Protein AF-A0A351SJM0-F1 (afdb_monomer_lite)

Radius of gyration: 27.88 Å; chains: 1; bounding box: 52×78×86 Å

Secondary structure (DSSP, 8-state):
-HHHHHHHHHHHHHTT----HHHHHHHHHHHHHH-SS-HHHHHHHHHHHH--SHHHHHHHHHHHHHHH---TT-TT---TTS--S----------SS---S------S--HHHHHHHTT-HHHHHHHHHHHHHHTTGGG---GGGHHHHHHHHHHHHTHHHHHHHHHHHHHS--HHHHHHHHHHHHHHHHHHHHHHHHHHHHHHHHGGGHHHHHHHHHHHHS-GGG--GGGHHHHHHHHHHHHHHHHHHHHS------SS---HHHHHHT--

Foldseek 3Di:
DLVLLVLLVLLLVLLVFDQDPVLSVCLVVLCVVQDDPDLVVNLVSNLVSRPDDPVSSVSSSVLSCLSPDQCQPVPPDDDDDPDDDDDDDDDDDDDPPDPDDDQPDDPDDQPLLVCLVVVVRVVLSVLLVVQCVVLVLSPDADPVCLVVSLVSSCVSSPVVVLVVQLVVLCVDPDPNSVVSSVSSVVSSVVSSVSSSVVSVSSCVRNHSCSVVVVLLVCLVPDDPVPDDPVCVVVNVVSVVVVVVVVCVVVVPPPCPPDDPDDPPVVVVVVVD

pLDDT: mean 79.48, std 17.55, range [27.05, 95.5]

Structure (mmCIF, N/CA/C/O backbone):
data_AF-A0A351SJM0-F1
#
_entry.id   AF-A0A351SJM0-F1
#
loop_
_atom_site.group_PDB
_atom_site.id
_atom_site.type_symbol
_atom_site.label_atom_id
_atom_site.label_alt_id
_atom_site.label_comp_id
_atom_site.label_asym_id
_atom_site.label_entity_id
_atom_site.label_seq_id
_atom_site.pdbx_PDB_ins_code
_atom_site.Cartn_x
_atom_site.Cartn_y
_atom_site.Cartn_z
_atom_site.occupancy
_atom_site.B_iso_or_equiv
_atom_site.auth_seq_id
_atom_site.auth_comp_id
_atom_site.auth_asym_id
_atom_site.auth_atom_id
_atom_site.pdbx_PDB_model_num
ATOM 1 N N . MET A 1 1 ? -7.990 -12.507 -0.854 1.00 59.56 1 MET A N 1
ATOM 2 C CA . MET A 1 1 ? -9.220 -11.746 -0.540 1.00 59.56 1 MET A CA 1
ATOM 3 C C . MET A 1 1 ? -9.386 -11.509 0.958 1.00 59.56 1 MET A C 1
ATOM 5 O O . MET A 1 1 ? -9.747 -10.407 1.331 1.00 59.56 1 MET A O 1
ATOM 9 N N . GLN A 1 2 ? -9.037 -12.453 1.840 1.00 73.88 2 GLN A N 1
ATOM 10 C CA . GLN A 1 2 ? -8.941 -12.141 3.278 1.00 73.88 2 GLN A CA 1
ATOM 11 C C . GLN A 1 2 ? -7.914 -11.024 3.559 1.00 73.88 2 GLN A C 1
ATOM 13 O O . GLN A 1 2 ? -8.225 -10.058 4.245 1.00 73.88 2 GLN A O 1
ATOM 18 N N . GLN A 1 3 ? -6.758 -11.072 2.885 1.00 79.88 3 GLN A N 1
ATOM 19 C CA . GLN A 1 3 ? -5.731 -10.021 2.951 1.00 79.88 3 GLN A CA 1
ATOM 20 C C . GLN A 1 3 ? -6.244 -8.618 2.583 1.00 79.88 3 GLN A C 1
ATOM 22 O O . GLN A 1 3 ? -5.889 -7.655 3.244 1.00 79.88 3 GLN A O 1
ATOM 27 N N . THR A 1 4 ? -7.125 -8.476 1.584 1.00 84.44 4 THR A N 1
ATOM 28 C CA . THR A 1 4 ? -7.627 -7.148 1.184 1.00 84.44 4 THR A CA 1
ATOM 29 C C . THR A 1 4 ? -8.543 -6.536 2.242 1.00 84.44 4 THR A C 1
ATOM 31 O O . THR A 1 4 ? -8.546 -5.322 2.415 1.00 84.44 4 THR A O 1
ATOM 34 N N . LEU A 1 5 ? -9.300 -7.363 2.974 1.00 87.00 5 LEU A N 1
ATOM 35 C CA . LEU A 1 5 ? -10.086 -6.903 4.123 1.00 87.00 5 LEU A CA 1
ATOM 36 C C . LEU A 1 5 ? -9.190 -6.566 5.319 1.00 87.00 5 LEU A C 1
ATOM 38 O O . LEU A 1 5 ? -9.428 -5.570 5.995 1.00 87.00 5 LEU A O 1
ATOM 42 N N . GLU A 1 6 ? -8.140 -7.351 5.565 1.00 87.19 6 GLU A N 1
ATOM 43 C CA . GLU A 1 6 ? -7.151 -7.048 6.607 1.00 87.19 6 GLU A CA 1
ATOM 44 C C . GLU A 1 6 ? -6.453 -5.706 6.359 1.00 87.19 6 GLU A C 1
ATOM 46 O O . GLU A 1 6 ? -6.347 -4.889 7.279 1.00 87.19 6 GLU A O 1
ATOM 51 N N . ASP A 1 7 ? -6.043 -5.454 5.117 1.00 86.44 7 ASP A N 1
ATOM 52 C CA . ASP A 1 7 ? -5.450 -4.189 4.687 1.00 86.44 7 ASP A CA 1
ATOM 53 C C . ASP A 1 7 ? -6.445 -3.033 4.821 1.00 86.44 7 ASP A C 1
ATOM 55 O O . ASP A 1 7 ? -6.101 -1.978 5.356 1.00 86.44 7 ASP A O 1
ATOM 59 N N . PHE A 1 8 ? -7.711 -3.253 4.460 1.00 89.25 8 PHE A N 1
ATOM 60 C CA . PHE A 1 8 ? -8.761 -2.266 4.695 1.00 89.25 8 PHE A CA 1
ATOM 61 C C . PHE A 1 8 ? -8.919 -1.945 6.188 1.00 89.25 8 PHE A C 1
ATOM 63 O O . PHE A 1 8 ? -8.976 -0.776 6.565 1.00 89.25 8 PHE A O 1
ATOM 70 N N . TYR A 1 9 ? -8.894 -2.943 7.080 1.00 89.19 9 TYR A N 1
ATOM 71 C CA . TYR A 1 9 ? -8.932 -2.683 8.521 1.00 89.19 9 TYR A CA 1
ATOM 72 C C . TYR A 1 9 ? -7.706 -1.910 9.020 1.00 89.19 9 TYR A C 1
ATOM 74 O O . TYR A 1 9 ? -7.810 -1.206 10.027 1.00 89.19 9 TYR A O 1
ATOM 82 N N . LYS A 1 10 ? -6.538 -2.030 8.375 1.00 84.88 10 LYS A N 1
ATOM 83 C CA . LYS A 1 10 ? -5.383 -1.172 8.691 1.00 84.88 10 LYS A CA 1
ATOM 84 C C . LYS A 1 10 ? -5.677 0.286 8.322 1.00 84.88 10 LYS A C 1
ATOM 86 O O . LYS A 1 10 ? -5.401 1.153 9.146 1.00 84.88 10 LYS A O 1
ATOM 91 N N . VAL A 1 11 ? -6.297 0.547 7.167 1.00 86.44 11 VAL A N 1
ATOM 92 C CA . VAL A 1 11 ? -6.708 1.906 6.753 1.00 86.44 11 VAL A CA 1
ATOM 93 C C . VAL A 1 11 ? -7.787 2.485 7.667 1.00 86.44 11 VAL A C 1
ATOM 95 O O . VAL A 1 11 ? -7.695 3.620 8.118 1.00 86.44 11 VAL A O 1
ATOM 98 N N . VAL A 1 12 ? -8.798 1.698 8.025 1.00 88.62 12 VAL A N 1
ATOM 99 C CA . VAL A 1 12 ? -9.851 2.156 8.947 1.00 88.62 12 VAL A CA 1
ATOM 100 C C . VAL A 1 12 ? -9.255 2.519 10.315 1.00 88.62 12 VAL A C 1
ATOM 102 O O . VAL A 1 12 ? -9.605 3.540 10.908 1.00 88.62 12 VAL A O 1
ATOM 105 N N . ARG A 1 13 ? -8.278 1.739 10.797 1.00 85.62 13 ARG A N 1
ATOM 106 C CA . ARG A 1 13 ? -7.537 2.075 12.021 1.00 85.62 13 ARG A CA 1
ATOM 107 C C . ARG A 1 13 ? -6.642 3.302 11.850 1.00 85.62 13 ARG A C 1
ATOM 109 O O . ARG A 1 13 ? -6.539 4.073 12.801 1.00 85.62 13 ARG A O 1
ATOM 116 N N . SER A 1 14 ? -6.035 3.510 10.675 1.00 80.50 14 SER A N 1
ATOM 117 C CA . SER A 1 14 ? -5.233 4.711 10.392 1.00 80.50 14 SER A CA 1
ATOM 118 C C . SER A 1 14 ? -6.085 5.991 10.284 1.00 80.50 14 SER A C 1
ATOM 120 O O . SER A 1 14 ? -5.579 7.108 10.413 1.00 80.50 14 SER A O 1
ATOM 122 N N . ALA A 1 15 ? -7.395 5.847 10.087 1.00 82.25 15 ALA A N 1
ATOM 123 C CA . ALA A 1 15 ? -8.365 6.936 10.170 1.00 82.25 15 ALA A CA 1
ATOM 124 C C . ALA A 1 15 ? -8.826 7.237 11.609 1.00 82.25 15 ALA A C 1
ATOM 126 O O . ALA A 1 15 ? -9.606 8.159 11.827 1.00 82.25 15 ALA A O 1
ATOM 127 N N . GLY A 1 16 ? -8.341 6.485 12.604 1.00 79.56 16 GLY A N 1
ATOM 128 C CA . GLY A 1 16 ? -8.686 6.668 14.016 1.00 79.56 16 GLY A CA 1
ATOM 129 C C . GLY A 1 16 ? -9.892 5.854 14.496 1.00 79.56 16 GLY A C 1
ATOM 130 O O . GLY A 1 16 ? -10.251 5.948 15.672 1.00 79.56 16 GLY A O 1
ATOM 131 N N . ILE A 1 17 ? -10.488 5.016 13.641 1.00 87.38 17 ILE A N 1
ATOM 132 C CA . ILE A 1 17 ? -11.633 4.169 14.001 1.00 87.38 17 ILE A CA 1
ATOM 133 C C . ILE A 1 17 ? -11.132 2.898 14.703 1.00 87.38 17 ILE A C 1
ATOM 135 O O . ILE A 1 17 ? -10.279 2.155 14.202 1.00 87.38 17 ILE A O 1
ATOM 139 N N . LYS A 1 18 ? -11.663 2.615 15.897 1.00 84.38 18 LYS A N 1
ATOM 140 C CA . LYS A 1 18 ? -11.245 1.461 16.708 1.00 84.38 18 LYS A CA 1
ATOM 141 C C . LYS A 1 18 ? -11.943 0.180 16.257 1.00 84.38 18 LYS A C 1
ATOM 143 O O . LYS A 1 18 ? -13.010 -0.152 16.758 1.00 84.38 18 LYS A O 1
ATOM 148 N N . VAL A 1 19 ? -11.284 -0.590 15.395 1.00 87.81 19 VAL A N 1
ATOM 149 C CA . VAL A 1 19 ? -11.785 -1.901 14.946 1.00 87.81 19 VAL A CA 1
ATOM 150 C C . VAL A 1 19 ? -11.395 -3.012 15.930 1.00 87.81 19 VAL A C 1
ATOM 152 O O . VAL A 1 19 ? -10.217 -3.390 16.006 1.00 87.81 19 VAL A O 1
ATOM 155 N N . SER A 1 20 ? -12.378 -3.542 16.667 1.00 87.62 20 SER A N 1
ATOM 156 C CA . SER A 1 20 ? -12.223 -4.700 17.564 1.00 87.62 20 SER A CA 1
ATOM 157 C C . SER A 1 20 ? -12.058 -6.018 16.794 1.00 87.62 20 SER A C 1
ATOM 159 O O . SER A 1 20 ? -12.419 -6.128 15.624 1.00 87.62 20 SER A O 1
ATOM 161 N N . VAL A 1 21 ? -11.560 -7.058 17.472 1.00 87.50 21 VAL A N 1
ATOM 162 C CA . VAL A 1 21 ? -11.519 -8.427 16.926 1.00 87.50 21 VAL A CA 1
ATOM 163 C C . VAL A 1 21 ? -12.935 -8.934 16.635 1.00 87.50 21 VAL A C 1
ATOM 165 O O . VAL A 1 21 ? -13.162 -9.530 15.586 1.00 87.50 21 VAL A O 1
ATOM 168 N N . ALA A 1 22 ? -13.894 -8.659 17.527 1.00 88.88 22 ALA A N 1
ATOM 169 C CA . ALA A 1 22 ? -15.293 -9.036 17.318 1.00 88.88 22 ALA A CA 1
ATOM 170 C C . ALA A 1 22 ? -15.860 -8.367 16.057 1.00 88.88 22 ALA A C 1
ATOM 172 O O . ALA A 1 22 ? -16.346 -9.071 15.176 1.00 88.88 22 ALA A O 1
ATOM 173 N N . ASP A 1 23 ? -15.667 -7.050 15.935 1.00 90.25 23 ASP A N 1
ATOM 174 C CA . ASP A 1 23 ? -16.102 -6.264 14.777 1.00 90.25 23 ASP A CA 1
ATOM 175 C C . ASP A 1 23 ? -15.494 -6.821 13.477 1.00 90.25 23 ASP A C 1
ATOM 177 O O . ASP A 1 23 ? -16.202 -6.984 12.490 1.00 90.25 23 ASP A O 1
ATOM 181 N N . SER A 1 24 ? -14.206 -7.200 13.468 1.00 90.12 24 SER A N 1
ATOM 182 C CA . SER A 1 24 ? -13.571 -7.788 12.274 1.00 90.12 24 SER A CA 1
ATOM 183 C C . SER A 1 24 ? -14.151 -9.152 11.874 1.00 90.12 24 SER A C 1
ATOM 185 O O . SER A 1 24 ? -14.312 -9.426 10.687 1.00 90.12 24 SER A O 1
ATOM 187 N N . ILE A 1 25 ? -14.509 -10.001 12.845 1.00 90.38 25 ILE A N 1
ATOM 188 C CA . ILE A 1 25 ? -15.120 -11.312 12.577 1.00 90.38 25 ILE A CA 1
ATOM 189 C C . ILE A 1 25 ? -16.542 -11.132 12.045 1.00 90.38 25 ILE A C 1
ATOM 191 O O . ILE A 1 25 ? -16.934 -11.804 11.092 1.00 90.38 25 ILE A O 1
ATOM 195 N N . GLU A 1 26 ? -17.313 -10.239 12.664 1.00 90.75 26 GLU A N 1
ATOM 196 C CA . GLU A 1 26 ? -18.669 -9.910 12.229 1.00 90.75 26 GLU A CA 1
ATOM 197 C C . GLU A 1 26 ? -18.658 -9.325 10.818 1.00 90.75 26 GLU A C 1
ATOM 199 O O . GLU A 1 26 ? -19.345 -9.841 9.940 1.00 90.75 26 GLU A O 1
ATOM 204 N N . THR A 1 27 ? -17.776 -8.356 10.568 1.00 91.62 27 THR A N 1
ATOM 205 C CA . THR A 1 27 ? -17.614 -7.725 9.255 1.00 91.62 27 THR A CA 1
ATOM 206 C C . THR A 1 27 ? -17.211 -8.740 8.181 1.00 91.62 27 THR A C 1
ATOM 208 O O . THR A 1 27 ? -17.706 -8.697 7.061 1.00 91.62 27 THR A O 1
ATOM 211 N N . SER A 1 28 ? -16.326 -9.690 8.498 1.00 90.06 28 SER A N 1
ATOM 212 C CA . SER A 1 28 ? -15.957 -10.743 7.543 1.00 90.06 28 SER A CA 1
ATOM 213 C C . SER A 1 28 ? -17.175 -11.573 7.126 1.00 90.06 28 SER A C 1
ATOM 215 O O . SER A 1 28 ? -17.351 -11.855 5.944 1.00 90.06 28 SER A O 1
ATOM 217 N N . LYS A 1 29 ? -18.049 -11.920 8.078 1.00 91.00 29 LYS A N 1
ATOM 218 C CA . LYS A 1 29 ? -19.277 -12.679 7.800 1.00 91.00 29 LYS A CA 1
ATOM 219 C C . LYS A 1 29 ? -20.311 -11.855 7.037 1.00 91.00 29 LYS A C 1
ATOM 221 O O . LYS A 1 29 ? -20.973 -12.390 6.154 1.00 91.00 29 LYS A O 1
ATOM 226 N N . THR A 1 30 ? -20.471 -10.569 7.355 1.00 91.19 30 THR A N 1
ATOM 227 C CA . THR A 1 30 ? -21.409 -9.703 6.623 1.00 91.19 30 THR A CA 1
ATOM 228 C C . THR A 1 30 ? -20.975 -9.527 5.170 1.00 91.19 30 THR A C 1
ATOM 230 O O . THR A 1 30 ? -21.814 -9.608 4.276 1.00 91.19 30 THR A O 1
ATOM 233 N N . VAL A 1 31 ? -19.670 -9.389 4.912 1.00 90.75 31 VAL A N 1
ATOM 234 C CA . VAL A 1 31 ? -19.120 -9.324 3.549 1.00 90.75 31 VAL A CA 1
ATOM 235 C C . VAL A 1 31 ? -19.327 -10.637 2.788 1.00 90.75 31 VAL A C 1
ATOM 237 O O . VAL A 1 31 ? -19.672 -10.596 1.610 1.00 90.75 31 VAL A O 1
ATOM 240 N N . GLU A 1 32 ? -19.182 -11.796 3.438 1.00 90.19 32 GLU A N 1
ATOM 241 C CA . GLU A 1 32 ? -19.491 -13.098 2.822 1.00 90.19 32 GLU A CA 1
ATOM 242 C C . GLU A 1 32 ? -20.968 -13.227 2.412 1.00 90.19 32 GLU A C 1
ATOM 244 O O . GLU A 1 32 ? -21.264 -13.846 1.391 1.00 90.19 32 GLU A O 1
ATOM 249 N N . LEU A 1 33 ? -21.890 -12.622 3.170 1.00 90.88 33 LEU A N 1
ATOM 250 C CA . LEU A 1 33 ? -23.328 -12.649 2.880 1.00 90.88 33 LEU A CA 1
ATOM 251 C C . LEU A 1 33 ? -23.740 -11.670 1.774 1.00 90.88 33 LEU A C 1
ATOM 253 O O . LEU A 1 33 ? -24.555 -12.013 0.922 1.00 90.88 33 LEU A O 1
ATOM 257 N N . VAL A 1 34 ? -23.204 -10.449 1.798 1.00 91.38 34 VAL A N 1
ATOM 258 C CA . VAL A 1 34 ? -23.518 -9.402 0.810 1.00 91.38 34 VAL A CA 1
ATOM 259 C C . VAL A 1 34 ? -22.834 -9.680 -0.530 1.00 91.38 34 VAL A C 1
ATOM 261 O O . VAL A 1 34 ? -23.394 -9.413 -1.595 1.00 91.38 34 VAL A O 1
ATOM 264 N N . GLY A 1 35 ? -21.621 -10.230 -0.483 1.00 86.94 35 GLY A N 1
ATOM 265 C CA . GLY A 1 35 ? -20.769 -10.421 -1.646 1.00 86.94 35 GLY A CA 1
ATOM 266 C C . GLY A 1 35 ? -20.197 -9.109 -2.196 1.00 86.94 35 GLY A C 1
ATOM 267 O O . GLY A 1 35 ? -20.349 -8.032 -1.628 1.00 86.94 35 GLY A O 1
ATOM 268 N N . TYR A 1 36 ? -19.514 -9.207 -3.339 1.00 85.50 36 TYR A N 1
ATOM 269 C CA . TYR A 1 36 ? -18.761 -8.097 -3.948 1.00 85.50 36 TYR A CA 1
ATOM 270 C C . TYR A 1 36 ? -19.424 -7.513 -5.204 1.00 85.50 36 TYR A C 1
ATOM 272 O O . TYR A 1 36 ? -18.839 -6.666 -5.873 1.00 85.50 36 TYR A O 1
ATOM 280 N N . GLY A 1 37 ? -20.622 -7.988 -5.559 1.00 85.38 37 GLY A N 1
ATOM 281 C CA . GLY A 1 37 ? -21.275 -7.632 -6.822 1.00 85.38 37 GLY A CA 1
ATOM 282 C C . GLY A 1 37 ? -21.755 -6.182 -6.882 1.00 85.38 37 GLY A C 1
ATOM 283 O O . GLY A 1 37 ? -21.765 -5.592 -7.959 1.00 85.38 37 GLY A O 1
ATOM 284 N N . ASN A 1 38 ? -22.122 -5.594 -5.739 1.00 89.38 38 ASN A N 1
ATOM 285 C CA . ASN A 1 38 ? -22.588 -4.214 -5.668 1.00 89.38 38 ASN A CA 1
ATOM 286 C C . ASN A 1 38 ? -21.749 -3.394 -4.679 1.00 89.38 38 ASN A C 1
ATOM 288 O O . ASN A 1 38 ? -21.758 -3.648 -3.473 1.00 89.38 38 ASN A O 1
ATOM 292 N N . ARG A 1 39 ? -21.049 -2.380 -5.204 1.00 89.62 39 ARG A N 1
ATOM 293 C CA . ARG A 1 39 ? -20.169 -1.497 -4.429 1.00 89.62 39 ARG A CA 1
ATOM 294 C C . ARG A 1 39 ? -20.927 -0.719 -3.353 1.00 89.62 39 ARG A C 1
ATOM 296 O O . ARG A 1 39 ? -20.387 -0.574 -2.262 1.00 89.62 39 ARG A O 1
ATOM 303 N N . SER A 1 40 ? -22.143 -0.241 -3.632 1.00 91.75 40 SER A N 1
ATOM 304 C CA . SER A 1 40 ? -22.901 0.554 -2.657 1.00 91.75 40 SER A CA 1
ATOM 305 C C . SER A 1 40 ? -23.323 -0.298 -1.462 1.00 91.75 40 SER A C 1
ATOM 307 O O . SER A 1 40 ? -23.079 0.079 -0.326 1.00 91.75 40 SER A O 1
ATOM 309 N N . ILE A 1 41 ? -23.840 -1.503 -1.716 1.00 92.06 41 ILE A N 1
ATOM 310 C CA . ILE A 1 41 ? -24.276 -2.419 -0.653 1.00 92.06 41 ILE A CA 1
ATOM 311 C C . ILE A 1 41 ? -23.082 -2.862 0.196 1.00 92.06 41 ILE A C 1
ATOM 313 O O . ILE A 1 41 ? -23.185 -2.948 1.416 1.00 92.06 41 ILE A O 1
ATOM 317 N N . LEU A 1 42 ? -21.929 -3.112 -0.431 1.00 91.69 42 LEU A N 1
ATOM 318 C CA . LEU A 1 42 ? -20.717 -3.462 0.302 1.00 91.69 42 LEU A CA 1
ATOM 319 C C . LEU A 1 42 ? -20.216 -2.289 1.161 1.00 91.69 42 LEU A C 1
ATOM 321 O O . LEU A 1 42 ? -19.824 -2.510 2.305 1.00 91.69 42 LEU A O 1
ATOM 325 N N . LYS A 1 43 ?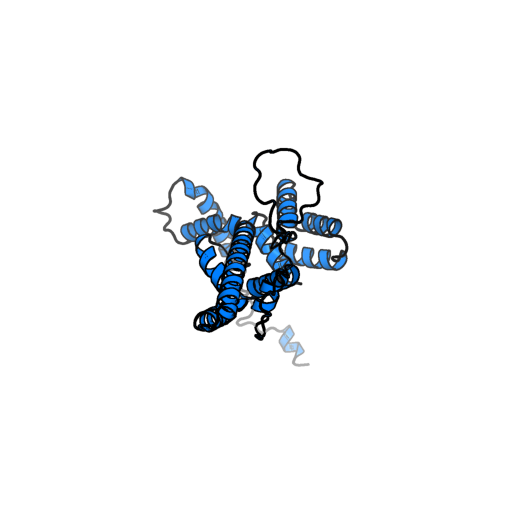 -20.269 -1.054 0.647 1.00 93.00 43 LYS A N 1
ATOM 326 C CA . LYS A 1 43 ? -19.959 0.158 1.419 1.00 93.00 43 LYS A CA 1
ATOM 327 C C . LYS A 1 43 ? -20.877 0.274 2.637 1.00 93.00 43 LYS A C 1
ATOM 329 O O . LYS A 1 43 ? -20.374 0.374 3.752 1.00 93.00 43 LYS A O 1
ATOM 334 N N . ASP A 1 44 ? -22.187 0.165 2.433 1.00 92.19 44 ASP A N 1
ATOM 335 C CA . ASP A 1 44 ? -23.191 0.259 3.498 1.00 92.19 44 ASP A CA 1
ATOM 336 C C . ASP A 1 44 ? -23.021 -0.851 4.545 1.00 92.19 44 ASP A C 1
ATOM 338 O O . ASP A 1 44 ? -23.109 -0.613 5.747 1.00 92.19 44 ASP A O 1
ATOM 342 N N . ALA A 1 45 ? -22.723 -2.079 4.115 1.00 92.81 45 ALA A N 1
ATOM 343 C CA . ALA A 1 45 ? -22.486 -3.196 5.023 1.00 92.81 45 ALA A CA 1
ATOM 344 C C . ALA A 1 45 ? -21.237 -2.982 5.894 1.00 92.81 45 ALA A C 1
ATOM 346 O O . ALA A 1 45 ? -21.257 -3.269 7.094 1.00 92.81 45 ALA A O 1
ATOM 347 N N . LEU A 1 46 ? -20.155 -2.456 5.309 1.00 91.62 46 LEU A N 1
ATOM 348 C CA . LEU A 1 46 ? -18.921 -2.153 6.034 1.00 91.62 46 LEU A CA 1
ATOM 349 C C . LEU A 1 46 ? -19.104 -0.986 7.010 1.00 91.62 46 LEU A C 1
ATOM 351 O O . LEU A 1 46 ? -18.653 -1.085 8.152 1.00 91.62 46 LEU A O 1
ATOM 355 N N . THR A 1 47 ? -19.775 0.095 6.601 1.00 92.88 47 THR A N 1
ATOM 356 C CA . THR A 1 47 ? -20.031 1.253 7.475 1.00 92.88 47 THR A CA 1
ATOM 357 C C . THR A 1 47 ? -20.909 0.864 8.656 1.00 92.88 47 THR A C 1
ATOM 359 O O . THR A 1 47 ? -20.599 1.225 9.790 1.00 92.88 47 THR A O 1
ATOM 362 N N . LEU A 1 48 ? -21.955 0.067 8.428 1.00 91.19 48 LEU A N 1
ATOM 363 C CA . LEU A 1 48 ? -22.872 -0.356 9.483 1.00 91.19 48 LEU A CA 1
ATOM 364 C C . LEU A 1 48 ? -22.223 -1.328 10.480 1.00 91.19 48 LEU A C 1
ATOM 366 O O . LEU A 1 48 ? -22.557 -1.298 11.662 1.00 91.19 48 LEU A O 1
ATOM 370 N N . SER A 1 49 ? -21.296 -2.173 10.015 1.00 91.38 49 SER A N 1
ATOM 371 C CA . SER A 1 49 ? -20.618 -3.164 10.859 1.00 91.38 49 SER A CA 1
ATOM 372 C C . SER A 1 49 ? -19.453 -2.587 11.671 1.00 91.38 49 SER A C 1
ATOM 374 O O . SER A 1 49 ? -19.145 -3.109 12.742 1.00 91.38 49 SER A O 1
ATOM 376 N N . LEU A 1 50 ? -18.766 -1.558 11.162 1.00 90.12 50 LEU A N 1
ATOM 377 C CA . LEU A 1 50 ? -17.517 -1.057 11.751 1.00 90.12 50 LEU A CA 1
ATOM 378 C C . LEU A 1 50 ? -17.668 0.278 12.491 1.00 90.12 50 LEU A C 1
ATOM 380 O O . LEU A 1 50 ? -16.914 0.516 13.436 1.00 90.12 50 LEU A O 1
ATOM 384 N N . ALA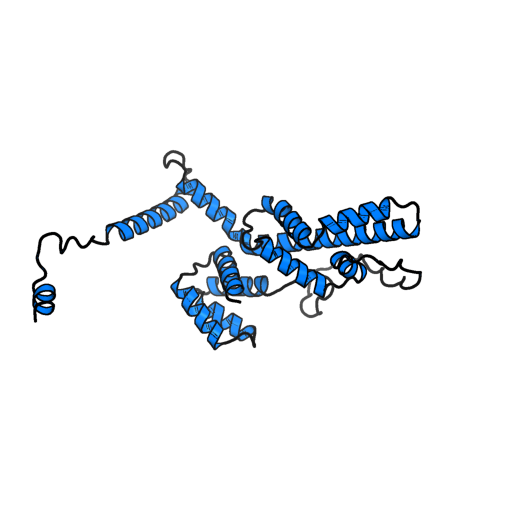 A 1 51 ? -18.603 1.141 12.087 1.00 91.25 51 ALA A N 1
ATOM 385 C CA . ALA A 1 51 ? -18.757 2.483 12.644 1.00 91.25 51 ALA A CA 1
ATOM 386 C C . ALA A 1 51 ? -19.990 2.592 13.554 1.00 91.25 51 ALA A C 1
ATOM 388 O O . ALA A 1 51 ? -21.102 2.199 13.195 1.00 91.25 51 ALA A O 1
ATOM 389 N N . LYS A 1 52 ? -19.797 3.158 14.751 1.00 89.69 52 LYS A N 1
ATOM 390 C CA . LYS A 1 52 ? -20.830 3.287 15.794 1.00 89.69 52 LYS A CA 1
ATOM 391 C C . LYS A 1 52 ? -21.395 4.701 15.873 1.00 89.69 52 LYS A C 1
ATOM 393 O O . LYS A 1 52 ? -22.555 4.864 16.248 1.00 89.69 52 LYS A O 1
ATOM 398 N N . THR A 1 53 ? -20.602 5.712 15.524 1.00 90.88 53 THR A N 1
ATOM 399 C CA . THR A 1 53 ? -21.022 7.123 15.498 1.00 90.88 53 THR A CA 1
ATOM 400 C C . THR A 1 53 ? -21.208 7.634 14.070 1.00 90.88 53 THR A C 1
ATOM 402 O O . THR A 1 53 ? -20.806 6.982 13.110 1.00 90.88 53 THR A O 1
ATOM 405 N N . VAL A 1 54 ? -21.846 8.800 13.922 1.00 90.69 54 VAL A N 1
ATOM 406 C CA . VAL A 1 54 ? -22.019 9.457 12.614 1.00 90.69 54 VAL A CA 1
ATOM 407 C C . VAL A 1 54 ? -20.658 9.863 12.041 1.00 90.69 54 VAL A C 1
ATOM 409 O O . VAL A 1 54 ? -20.343 9.480 10.922 1.00 90.69 54 VAL A O 1
ATOM 412 N N . ASP A 1 55 ? -19.809 10.495 12.852 1.00 88.62 55 ASP A N 1
ATOM 413 C CA . ASP A 1 55 ? -18.455 10.897 12.452 1.00 88.62 55 ASP A CA 1
ATOM 414 C C . ASP A 1 55 ? -17.596 9.700 11.993 1.00 88.62 55 ASP A C 1
ATOM 416 O O . ASP A 1 55 ? -16.846 9.790 11.023 1.00 88.62 55 ASP A O 1
ATOM 420 N N . GLU A 1 56 ? -17.714 8.546 12.667 1.00 90.38 56 GLU A N 1
ATOM 421 C CA . GLU A 1 56 ? -17.008 7.323 12.263 1.00 90.38 56 GLU A CA 1
ATOM 422 C C . GLU A 1 56 ? -17.519 6.788 10.921 1.00 90.38 56 GLU A C 1
ATOM 424 O O . GLU A 1 56 ? -16.730 6.235 10.157 1.00 90.38 56 GLU A O 1
ATOM 429 N N . LYS A 1 57 ? -18.816 6.944 10.619 1.00 92.06 57 LYS A N 1
ATOM 430 C CA . LYS A 1 57 ? -19.385 6.526 9.332 1.00 92.06 57 LYS A CA 1
ATOM 431 C C . LYS A 1 57 ? -18.842 7.387 8.203 1.00 92.06 57 LYS A C 1
ATOM 433 O O . LYS A 1 57 ? -18.335 6.826 7.240 1.00 92.06 57 LYS A O 1
ATOM 438 N N . GLU A 1 58 ? -18.857 8.710 8.357 1.00 90.88 58 GLU A N 1
ATOM 439 C CA . GLU A 1 58 ? -18.311 9.640 7.358 1.00 90.88 58 GLU A CA 1
ATOM 440 C C . GLU A 1 58 ? -16.829 9.348 7.077 1.00 90.88 58 GLU A C 1
ATOM 442 O O . GLU A 1 58 ? -16.434 9.141 5.928 1.00 90.88 58 GLU A O 1
ATOM 447 N N . ALA A 1 59 ? -16.015 9.206 8.129 1.00 88.06 59 ALA A N 1
ATOM 448 C CA . ALA A 1 59 ? -14.599 8.875 7.984 1.00 88.06 59 ALA A CA 1
ATOM 449 C C . ALA A 1 59 ? -14.373 7.505 7.316 1.00 88.06 59 ALA A C 1
ATOM 451 O O . ALA A 1 59 ? -13.445 7.345 6.515 1.00 88.06 59 ALA A O 1
ATOM 452 N N . LEU A 1 60 ? -15.205 6.503 7.624 1.00 91.38 60 LEU A N 1
ATOM 453 C CA . LEU A 1 60 ? -15.104 5.179 7.010 1.00 91.38 60 LEU A CA 1
ATOM 454 C C . LEU A 1 60 ? -15.489 5.213 5.534 1.00 91.38 60 LEU A C 1
ATOM 456 O O . LEU A 1 60 ? -14.816 4.578 4.725 1.00 91.38 60 LEU A O 1
ATOM 460 N N . GLU A 1 61 ? -16.530 5.958 5.173 1.00 91.38 61 GLU A N 1
ATOM 461 C CA . GLU A 1 61 ? -16.951 6.134 3.786 1.00 91.38 61 GLU A CA 1
ATOM 462 C C . GLU A 1 61 ? -15.860 6.792 2.942 1.00 91.38 61 GLU A C 1
ATOM 464 O O . GLU A 1 61 ? -15.559 6.304 1.852 1.00 91.38 61 GLU A O 1
ATOM 469 N N . GLU A 1 62 ? -15.206 7.834 3.456 1.00 89.19 62 GLU A N 1
ATOM 470 C CA . GLU A 1 62 ? -14.053 8.442 2.786 1.00 89.19 62 GLU A CA 1
ATOM 471 C C . GLU A 1 62 ? -12.902 7.443 2.611 1.00 89.19 62 GLU A C 1
ATOM 473 O O . GLU A 1 62 ? -12.305 7.352 1.534 1.00 89.19 62 GLU A O 1
ATOM 478 N N . CYS A 1 63 ? -12.600 6.660 3.652 1.00 88.50 63 CYS A N 1
ATOM 479 C CA . CYS A 1 63 ? -11.572 5.621 3.588 1.00 88.50 63 CYS A CA 1
ATOM 480 C C . CYS A 1 63 ? -11.925 4.528 2.582 1.00 88.50 63 CYS A C 1
ATOM 482 O O . CYS A 1 63 ? -11.042 4.029 1.889 1.00 88.50 63 CYS A O 1
ATOM 484 N N . PHE A 1 64 ? -13.202 4.163 2.486 1.00 91.56 64 PHE A N 1
ATOM 485 C CA . PHE A 1 64 ? -13.704 3.201 1.517 1.00 91.56 64 PHE A CA 1
ATOM 486 C C . PHE A 1 64 ? -13.487 3.699 0.089 1.00 91.56 64 PHE A C 1
ATOM 488 O O . PHE A 1 64 ? -12.913 2.980 -0.734 1.00 91.56 64 PHE A O 1
ATOM 495 N N . GLU A 1 65 ? -13.880 4.942 -0.201 1.00 89.38 65 GLU A N 1
ATOM 496 C CA . GLU A 1 65 ? -13.676 5.506 -1.533 1.00 89.38 65 GLU A CA 1
ATOM 497 C C . GLU A 1 65 ? -12.192 5.583 -1.877 1.00 89.38 65 GLU A C 1
ATOM 499 O O . GLU A 1 65 ? -11.798 5.120 -2.945 1.00 89.38 65 GLU A O 1
ATOM 504 N N . GLN A 1 66 ? -11.358 6.074 -0.957 1.00 84.44 66 GLN A N 1
ATOM 505 C CA . GLN A 1 66 ? -9.909 6.175 -1.141 1.00 84.44 66 GLN A CA 1
ATOM 506 C C . GLN A 1 66 ? -9.255 4.802 -1.360 1.00 84.44 66 GLN A C 1
ATOM 508 O O . GLN A 1 66 ? -8.487 4.636 -2.302 1.00 84.44 66 GLN A O 1
ATOM 513 N N . PHE A 1 67 ? -9.570 3.805 -0.534 1.00 85.94 67 PHE A N 1
ATOM 514 C CA . PHE A 1 67 ? -8.934 2.487 -0.593 1.00 85.94 67 PHE A CA 1
ATOM 515 C C . PHE A 1 67 ? -9.306 1.703 -1.855 1.00 85.94 67 PHE A C 1
ATOM 517 O O . PHE A 1 67 ? -8.451 1.069 -2.472 1.00 85.94 67 PHE A O 1
ATOM 524 N N . PHE A 1 68 ? -10.580 1.749 -2.255 1.00 85.00 68 PHE A N 1
ATOM 525 C CA . PHE A 1 68 ? -11.069 1.004 -3.414 1.00 85.00 68 PHE A CA 1
ATOM 526 C C . PHE A 1 68 ? -11.029 1.808 -4.725 1.00 85.00 68 PHE A C 1
ATOM 528 O O . PHE A 1 68 ? -11.546 1.322 -5.733 1.00 85.00 68 PHE A O 1
ATOM 535 N N . THR A 1 69 ? -10.449 3.015 -4.741 1.00 81.50 69 THR A N 1
ATOM 536 C CA . THR A 1 69 ? -10.110 3.732 -5.982 1.00 81.50 69 THR A CA 1
ATOM 537 C C . THR A 1 69 ? -8.644 3.510 -6.334 1.00 81.50 69 THR A C 1
ATOM 539 O O . THR A 1 69 ? -7.723 4.024 -5.700 1.00 81.50 69 THR A O 1
ATOM 542 N N . PHE A 1 70 ? -8.411 2.733 -7.389 1.00 65.88 70 PHE A N 1
ATOM 543 C CA . PHE A 1 70 ? -7.069 2.512 -7.907 1.00 65.88 70 PHE A CA 1
ATOM 544 C C . PHE A 1 70 ? -6.774 3.500 -9.042 1.00 65.88 70 PHE A C 1
ATOM 546 O O . PHE A 1 70 ? -7.215 3.299 -10.167 1.00 65.88 70 PHE A O 1
ATOM 553 N N . ASN A 1 71 ? -6.019 4.561 -8.744 1.00 64.06 71 ASN A N 1
ATOM 554 C CA . ASN A 1 71 ? -5.772 5.667 -9.683 1.00 64.06 71 ASN A CA 1
ATOM 555 C C . ASN A 1 71 ? -4.410 5.607 -10.397 1.00 64.06 71 ASN A C 1
ATOM 557 O O . ASN A 1 71 ? -4.082 6.519 -11.159 1.00 64.06 71 ASN A O 1
ATOM 561 N N . ALA A 1 72 ? -3.588 4.578 -10.165 1.00 59.25 72 ALA A N 1
ATOM 562 C CA . ALA A 1 72 ? -2.264 4.531 -10.779 1.00 59.25 72 ALA A CA 1
ATOM 563 C C . ALA A 1 72 ? -2.374 4.378 -12.301 1.00 59.25 72 ALA A C 1
ATOM 565 O O . ALA A 1 72 ? -3.172 3.576 -12.789 1.00 59.25 72 ALA A O 1
ATOM 566 N N . PHE A 1 73 ? -1.590 5.164 -13.045 1.00 63.22 73 PHE A N 1
ATOM 567 C CA . PHE A 1 73 ? -1.615 5.246 -14.511 1.00 63.22 73 PHE A CA 1
ATOM 568 C C . PHE A 1 73 ? -2.931 5.776 -15.144 1.00 63.22 73 PHE A C 1
ATOM 570 O O . PHE A 1 73 ? -2.993 5.953 -16.365 1.00 63.22 73 PHE A O 1
ATOM 577 N N . GLN A 1 74 ? -3.968 6.111 -14.357 1.00 60.50 74 GLN A N 1
ATOM 578 C CA . GLN A 1 74 ? -5.294 6.554 -14.841 1.00 60.50 74 GLN A CA 1
ATOM 579 C C . GLN A 1 74 ? -5.442 8.073 -15.044 1.00 60.50 74 GLN A C 1
ATOM 581 O O . GLN A 1 74 ? -6.528 8.551 -15.373 1.00 60.50 74 GLN A O 1
ATOM 586 N N . LYS A 1 75 ? -4.369 8.861 -14.894 1.00 51.06 75 LYS A N 1
ATOM 587 C CA . LYS A 1 75 ? -4.437 10.337 -14.867 1.00 51.06 75 LYS A CA 1
ATOM 588 C C . LYS A 1 75 ? -5.052 11.004 -16.120 1.00 51.06 75 LYS A C 1
ATOM 590 O O . LYS A 1 75 ? -5.359 12.188 -16.058 1.00 51.06 75 LYS A O 1
ATOM 595 N N . ASN A 1 76 ? -5.317 10.252 -17.197 1.00 40.53 76 ASN A N 1
ATOM 596 C CA . ASN A 1 76 ? -5.890 10.755 -18.455 1.00 40.53 76 ASN A CA 1
ATOM 597 C C . ASN A 1 76 ? -7.338 10.315 -18.746 1.00 40.53 76 ASN A C 1
ATOM 599 O O . ASN A 1 76 ? -7.832 10.589 -19.834 1.00 40.53 76 ASN A O 1
ATOM 603 N N . THR A 1 77 ? -8.044 9.663 -17.821 1.00 36.72 77 THR A N 1
ATOM 604 C CA . THR A 1 77 ? -9.458 9.291 -18.027 1.00 36.72 77 THR A CA 1
ATOM 605 C C . THR A 1 77 ? -10.312 9.706 -16.837 1.00 36.72 77 THR A C 1
ATOM 607 O O . THR A 1 77 ? -10.911 8.872 -16.164 1.00 36.72 77 THR A O 1
ATOM 610 N N . LYS A 1 78 ? -10.372 11.008 -16.542 1.00 32.69 78 LYS A N 1
ATOM 611 C CA . LYS A 1 78 ? -11.480 11.524 -15.733 1.00 32.69 78 LYS A CA 1
ATOM 612 C C . LYS A 1 78 ? -12.688 11.714 -16.650 1.00 32.69 78 LYS A C 1
ATOM 614 O O . LYS A 1 78 ? -12.664 12.580 -17.521 1.00 32.69 78 LYS A O 1
ATOM 619 N N . SER A 1 79 ? -13.715 10.886 -16.458 1.00 30.02 79 SER A N 1
ATOM 620 C CA . SER A 1 79 ? -15.064 11.127 -16.981 1.00 30.02 79 SER A CA 1
ATOM 621 C C . SER A 1 79 ? -15.590 12.502 -16.523 1.00 30.02 79 SER A C 1
ATOM 623 O O . SER A 1 79 ? -15.231 12.958 -15.434 1.00 30.02 79 SER A O 1
ATOM 625 N N . PRO A 1 80 ? -16.423 13.180 -17.330 1.00 34.78 80 PRO A N 1
ATOM 626 C CA . PRO A 1 80 ? -16.651 14.623 -17.237 1.00 34.78 80 PRO A CA 1
ATOM 627 C C . PRO A 1 80 ? -17.786 15.062 -16.289 1.00 34.78 80 PRO A C 1
ATOM 629 O O . PRO A 1 80 ? -18.489 16.012 -16.619 1.00 34.78 80 PRO A O 1
ATOM 632 N N . GLU A 1 81 ? -17.991 14.430 -15.127 1.00 33.34 81 GLU A N 1
ATOM 633 C CA . GLU A 1 81 ? -19.147 14.786 -14.271 1.00 33.34 81 GLU A CA 1
ATOM 634 C C . GLU A 1 81 ? -18.840 15.590 -12.994 1.00 33.34 81 GLU A C 1
ATOM 636 O O . GLU A 1 81 ? -19.743 16.259 -12.508 1.00 33.34 81 GLU A O 1
ATOM 641 N N . ASP A 1 82 ? -17.586 15.707 -12.535 1.00 33.59 82 ASP A N 1
ATOM 642 C CA . ASP A 1 82 ? -17.274 16.425 -11.274 1.00 33.59 82 ASP A CA 1
ATOM 643 C C . ASP A 1 82 ? -16.175 17.499 -11.388 1.00 33.59 82 ASP A C 1
ATOM 645 O O . ASP A 1 82 ? -15.303 17.640 -10.530 1.00 33.59 82 ASP A O 1
ATOM 649 N N . ALA A 1 83 ? -16.202 18.307 -12.451 1.00 31.59 83 ALA A N 1
ATOM 650 C CA . ALA A 1 83 ? -15.311 19.463 -12.594 1.00 31.59 83 ALA A CA 1
ATOM 651 C C . ALA A 1 83 ? -16.095 20.768 -12.784 1.00 31.59 83 ALA A C 1
ATOM 653 O O . ALA A 1 83 ? -16.064 21.394 -13.844 1.00 31.59 83 ALA A O 1
ATOM 654 N N . LYS A 1 84 ? -16.774 21.225 -11.727 1.00 34.38 84 LYS A N 1
ATOM 655 C CA . LYS A 1 84 ? -17.049 22.656 -11.559 1.00 34.38 84 LYS A CA 1
ATOM 656 C C . LYS A 1 84 ? -16.029 23.244 -10.588 1.00 34.38 84 LYS A C 1
ATOM 658 O O . LYS A 1 84 ? -15.913 22.792 -9.460 1.00 34.38 84 LYS A O 1
ATOM 663 N N . GLN A 1 85 ? -15.370 24.300 -11.068 1.00 33.53 85 GLN A N 1
ATOM 664 C CA . GLN A 1 85 ? -14.551 25.275 -10.336 1.00 33.53 85 GLN A CA 1
ATOM 665 C C . GLN A 1 85 ? -13.132 24.841 -9.953 1.00 33.53 85 GLN A C 1
ATOM 667 O O . GLN A 1 85 ? -12.847 24.520 -8.809 1.00 33.53 85 GLN A O 1
ATOM 672 N N . THR A 1 86 ? -12.188 25.002 -10.879 1.00 28.47 86 THR A N 1
ATOM 673 C CA . THR A 1 86 ? -11.196 26.099 -10.819 1.00 28.47 86 THR A CA 1
ATOM 674 C C . THR A 1 86 ? -10.395 26.125 -12.121 1.00 28.47 86 THR A C 1
ATOM 676 O O . THR A 1 86 ? -10.024 25.084 -12.653 1.00 28.47 86 THR A O 1
ATOM 679 N N . GLY A 1 87 ? -10.244 27.320 -12.693 1.00 27.80 87 GLY A N 1
ATOM 680 C CA . GLY A 1 87 ? -9.579 27.553 -13.972 1.00 27.80 87 GLY A CA 1
ATOM 681 C C . GLY A 1 87 ? -8.084 27.848 -13.843 1.00 27.80 87 GLY A C 1
ATOM 682 O O . GLY A 1 87 ? -7.617 28.184 -12.758 1.00 27.80 87 GLY A O 1
ATOM 683 N N . ALA A 1 88 ? -7.433 27.801 -15.014 1.00 29.62 88 ALA A N 1
ATOM 684 C CA . ALA A 1 88 ? -6.022 28.074 -15.332 1.00 29.62 88 ALA A CA 1
ATOM 685 C C . ALA A 1 88 ? -5.043 26.986 -14.826 1.00 29.62 88 ALA A C 1
ATOM 687 O O . ALA A 1 88 ? -5.045 26.648 -13.653 1.00 29.62 88 ALA A O 1
ATOM 688 N N . ASP A 1 89 ? -4.208 26.329 -15.634 1.00 27.05 89 ASP A N 1
ATOM 689 C CA . ASP A 1 89 ? -3.592 26.736 -16.896 1.00 27.05 89 ASP A CA 1
ATOM 690 C C . ASP A 1 89 ? -3.312 25.556 -17.837 1.00 27.05 89 ASP A C 1
ATOM 692 O O . ASP A 1 89 ? -3.160 24.402 -17.440 1.00 27.05 89 ASP A O 1
ATOM 696 N N . GLN A 1 90 ? -3.251 25.907 -19.118 1.00 35.91 90 GLN A N 1
ATOM 697 C CA . GLN A 1 90 ? -2.963 25.067 -20.270 1.00 35.91 90 GLN A CA 1
ATOM 698 C C . GLN A 1 90 ? -1.476 24.694 -20.347 1.00 35.91 90 GLN A C 1
ATOM 700 O O . GLN A 1 90 ? -0.626 25.572 -20.447 1.00 35.91 90 GLN A O 1
ATOM 705 N N . ALA A 1 91 ? -1.177 23.401 -20.448 1.00 35.88 91 ALA A N 1
ATOM 706 C CA . ALA A 1 91 ? -0.078 22.860 -21.250 1.00 35.88 91 ALA A CA 1
ATOM 707 C C . ALA A 1 91 ? -0.323 21.356 -21.449 1.00 35.88 91 ALA A C 1
ATOM 709 O O . ALA A 1 91 ? -0.933 20.725 -20.596 1.00 35.88 91 ALA A O 1
ATOM 710 N N . GLU A 1 92 ? 0.156 20.802 -22.563 1.00 34.91 92 GLU A N 1
ATOM 711 C CA . GLU A 1 92 ? 0.035 19.389 -22.983 1.00 34.91 92 GLU A CA 1
ATOM 712 C C . GLU A 1 92 ? -1.200 19.037 -23.834 1.00 34.91 92 GLU A C 1
ATOM 714 O O . GLU A 1 92 ? -1.867 18.020 -23.671 1.00 34.91 92 GLU A O 1
ATOM 719 N N . LYS A 1 93 ? -1.435 19.850 -24.869 1.00 38.97 93 LYS A N 1
ATOM 720 C CA . LYS A 1 93 ? -1.789 19.313 -26.190 1.00 38.97 93 LYS A CA 1
ATOM 721 C C . LYS A 1 93 ? -0.530 19.327 -27.047 1.00 38.97 93 LYS A C 1
ATOM 723 O O . LYS A 1 93 ? -0.130 20.406 -27.470 1.00 38.97 93 LYS A O 1
ATOM 728 N N . ASN A 1 94 ? 0.086 18.162 -27.240 1.00 38.00 94 ASN A N 1
ATOM 729 C CA . ASN A 1 94 ? 0.829 17.746 -28.439 1.00 38.00 94 ASN A CA 1
ATOM 730 C C . ASN A 1 94 ? 1.660 16.507 -28.098 1.00 38.00 94 ASN A C 1
ATOM 732 O O . ASN A 1 94 ? 2.768 16.660 -27.610 1.00 38.00 94 ASN A O 1
ATOM 736 N N . ASP A 1 95 ? 1.128 15.308 -28.353 1.00 35.62 95 ASP A N 1
ATOM 737 C CA . ASP A 1 95 ? 1.955 14.106 -28.574 1.00 35.62 95 ASP A CA 1
ATOM 738 C C . ASP A 1 95 ? 1.163 12.950 -29.230 1.00 35.62 95 ASP A C 1
ATOM 740 O O . ASP A 1 95 ? 1.390 11.773 -28.965 1.00 35.62 95 ASP A O 1
ATOM 744 N N . GLU A 1 96 ? 0.217 13.271 -30.123 1.00 37.31 96 GLU A N 1
ATOM 745 C CA . GLU A 1 96 ? -0.500 12.267 -30.941 1.00 37.31 96 GLU A CA 1
ATOM 746 C C . GLU A 1 96 ? -0.259 12.414 -32.453 1.00 37.31 96 GLU A C 1
ATOM 748 O O . GLU A 1 96 ? -0.914 11.766 -33.263 1.00 37.31 96 GLU A O 1
ATOM 753 N N . ALA A 1 97 ? 0.731 13.208 -32.866 1.00 35.62 97 ALA A N 1
ATOM 754 C CA . ALA A 1 97 ? 1.050 13.407 -34.280 1.00 35.62 97 ALA A CA 1
ATOM 755 C C . ALA A 1 97 ? 2.513 13.068 -34.599 1.00 35.62 97 ALA A C 1
ATOM 757 O O . ALA A 1 97 ? 3.257 13.918 -35.077 1.00 35.62 97 ALA A O 1
ATOM 758 N N . ASN A 1 98 ? 2.939 11.828 -34.330 1.00 37.91 98 ASN A N 1
ATOM 759 C CA . ASN A 1 98 ? 4.096 11.241 -35.020 1.00 37.91 98 ASN A CA 1
ATOM 760 C C . ASN A 1 98 ? 4.111 9.699 -34.972 1.00 37.91 98 ASN A C 1
ATOM 762 O O . ASN A 1 98 ? 5.082 9.072 -34.563 1.00 37.91 98 ASN A O 1
ATOM 766 N N . ALA A 1 99 ? 3.010 9.066 -35.383 1.00 40.06 99 ALA A N 1
ATOM 767 C CA . ALA A 1 99 ? 2.946 7.618 -35.606 1.00 40.06 99 ALA A CA 1
ATOM 768 C C . ALA A 1 99 ? 3.387 7.273 -37.042 1.00 40.06 99 ALA A C 1
ATOM 770 O O . ALA A 1 99 ? 2.596 6.785 -37.847 1.00 40.06 99 ALA A O 1
ATOM 771 N N . GLY A 1 100 ? 4.635 7.592 -37.395 1.00 41.91 100 GLY A N 1
ATOM 772 C CA . GLY A 1 100 ? 5.097 7.439 -38.774 1.00 41.91 100 GLY A CA 1
ATOM 773 C C . GLY A 1 100 ? 6.591 7.638 -38.999 1.00 41.91 100 GLY A C 1
ATOM 774 O O . GLY A 1 100 ? 6.955 8.438 -39.850 1.00 41.91 100 GLY A O 1
ATOM 775 N N . ALA A 1 101 ? 7.455 6.919 -38.277 1.00 40.12 101 ALA A N 1
ATOM 776 C CA . ALA A 1 101 ? 8.833 6.657 -38.712 1.00 40.12 101 ALA A CA 1
ATOM 777 C C . ALA A 1 101 ? 9.465 5.541 -37.862 1.00 40.12 101 ALA A C 1
ATOM 779 O O . ALA A 1 101 ? 9.876 5.806 -36.738 1.00 40.12 101 ALA A O 1
ATOM 780 N N . ASN A 1 102 ? 9.533 4.318 -38.412 1.00 49.16 102 ASN A N 1
ATOM 781 C CA . ASN A 1 102 ? 10.361 3.183 -37.967 1.00 49.16 102 ASN A CA 1
ATOM 782 C C . ASN A 1 102 ? 10.748 3.207 -36.479 1.00 49.16 102 ASN A C 1
ATOM 784 O O . ASN A 1 102 ? 11.897 3.495 -36.128 1.00 49.16 102 ASN A O 1
ATOM 788 N N . ASP A 1 103 ? 9.792 2.908 -35.598 1.00 56.12 103 ASP A N 1
ATOM 789 C CA . ASP A 1 103 ? 10.138 2.634 -34.212 1.00 56.12 103 ASP A CA 1
ATOM 790 C C . ASP A 1 103 ? 11.064 1.408 -34.189 1.00 56.12 103 ASP A C 1
ATOM 792 O O . ASP A 1 103 ? 10.701 0.375 -34.754 1.00 56.12 103 ASP A O 1
ATOM 796 N N . PRO A 1 104 ? 12.272 1.502 -33.601 1.00 62.38 104 PRO A N 1
ATOM 797 C CA . PRO A 1 104 ? 13.148 0.352 -33.480 1.00 62.38 104 PRO A CA 1
ATOM 798 C C . PRO A 1 104 ? 12.428 -0.697 -32.637 1.00 62.38 104 PRO A C 1
ATOM 800 O O . PRO A 1 104 ? 12.170 -0.486 -31.449 1.00 62.38 104 PRO A O 1
ATOM 803 N N . GLU A 1 105 ? 12.051 -1.795 -33.286 1.00 71.25 105 GLU A N 1
ATOM 804 C CA . GLU A 1 105 ? 11.345 -2.891 -32.647 1.00 71.25 105 GLU A CA 1
ATOM 805 C C . GLU A 1 105 ? 12.263 -3.513 -31.596 1.00 71.25 105 GLU A C 1
ATOM 807 O O . GLU A 1 105 ? 13.412 -3.874 -31.860 1.00 71.25 105 GLU A O 1
ATOM 812 N N . TYR A 1 106 ? 11.773 -3.567 -30.363 1.00 77.25 106 TYR A N 1
ATOM 813 C CA . TYR A 1 106 ? 12.516 -4.151 -29.265 1.00 77.25 106 TYR A CA 1
ATOM 814 C C . TYR A 1 106 ? 12.444 -5.675 -29.358 1.00 77.25 106 TYR A C 1
ATOM 816 O O . TYR A 1 106 ? 11.382 -6.270 -29.181 1.00 77.25 106 TYR A O 1
ATOM 824 N N . THR A 1 107 ? 13.588 -6.295 -29.642 1.00 77.44 107 THR A N 1
ATOM 825 C CA . THR A 1 107 ? 13.740 -7.745 -29.831 1.00 77.44 107 THR A CA 1
ATOM 826 C C . THR A 1 107 ? 14.131 -8.498 -28.560 1.00 77.44 107 THR A C 1
ATOM 828 O O . THR A 1 107 ? 14.280 -9.715 -28.608 1.00 77.44 107 THR A O 1
ATOM 831 N N . GLY A 1 108 ? 14.317 -7.805 -27.433 1.00 79.31 108 GLY A N 1
ATOM 832 C CA . GLY A 1 108 ? 14.675 -8.442 -26.167 1.00 79.31 108 GLY A CA 1
ATOM 833 C C . GLY A 1 108 ? 13.496 -9.147 -25.491 1.00 79.31 108 GLY A C 1
ATOM 834 O O . GLY A 1 108 ? 12.331 -8.994 -25.874 1.00 79.31 108 GLY A O 1
ATOM 835 N N . ASP A 1 109 ? 13.796 -9.927 -24.454 1.00 84.19 109 ASP A N 1
ATOM 836 C CA . ASP A 1 109 ? 12.813 -10.779 -23.776 1.00 84.19 109 ASP A CA 1
ATOM 837 C C . ASP A 1 109 ? 12.191 -10.161 -22.521 1.00 84.19 109 ASP A C 1
ATOM 839 O O . ASP A 1 109 ? 11.218 -10.709 -22.001 1.00 84.19 109 ASP A O 1
ATOM 843 N N . LEU A 1 110 ? 12.664 -8.994 -22.069 1.00 90.06 110 LEU A N 1
ATOM 844 C CA . LEU A 1 110 ? 12.164 -8.375 -20.844 1.00 90.06 110 LEU A CA 1
ATOM 845 C C . LEU A 1 110 ? 10.711 -7.919 -20.985 1.00 90.06 110 LEU A C 1
ATOM 847 O O . LEU A 1 110 ? 10.364 -7.021 -21.756 1.00 90.06 110 LEU A O 1
ATOM 851 N N . GLU A 1 111 ? 9.854 -8.520 -20.164 1.00 90.00 111 GLU A N 1
ATOM 852 C CA . GLU A 1 111 ? 8.420 -8.246 -20.146 1.00 90.00 111 GLU A CA 1
ATOM 853 C C . GLU A 1 111 ? 8.131 -6.788 -19.761 1.00 90.00 111 GLU A C 1
ATOM 855 O O . GLU A 1 111 ? 7.332 -6.118 -20.416 1.00 90.00 111 GLU A O 1
ATOM 860 N N . LEU A 1 112 ? 8.859 -6.249 -18.773 1.00 90.81 112 LEU A N 1
ATOM 861 C CA . LEU A 1 112 ? 8.744 -4.847 -18.359 1.00 90.81 112 LEU A CA 1
ATOM 862 C C . LEU A 1 112 ? 9.093 -3.879 -19.501 1.00 90.81 112 LEU A C 1
ATOM 864 O O . LEU A 1 112 ? 8.387 -2.892 -19.703 1.00 90.81 112 LEU A O 1
ATOM 868 N N . ALA A 1 113 ? 10.146 -4.161 -20.273 1.00 90.75 113 ALA A N 1
ATOM 869 C CA . ALA A 1 113 ? 10.535 -3.334 -21.415 1.00 90.75 113 ALA A CA 1
ATOM 870 C C . ALA A 1 113 ? 9.437 -3.326 -22.494 1.00 90.75 113 ALA A C 1
ATOM 872 O O . ALA A 1 113 ? 9.063 -2.261 -22.992 1.00 90.75 113 ALA A O 1
ATOM 873 N N . LYS A 1 114 ? 8.849 -4.496 -22.787 1.00 91.19 114 LYS A N 1
ATOM 874 C CA . LYS A 1 114 ? 7.718 -4.636 -23.720 1.00 91.19 114 LYS A CA 1
ATOM 875 C C . LYS A 1 114 ? 6.490 -3.854 -23.248 1.00 91.19 114 LYS A C 1
ATOM 877 O O . LYS A 1 114 ? 5.901 -3.127 -24.047 1.00 91.19 114 LYS A O 1
ATOM 882 N N . MET A 1 115 ? 6.124 -3.966 -21.969 1.00 91.06 11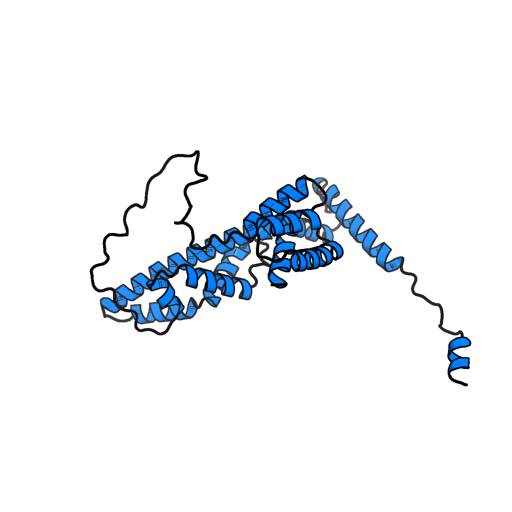5 MET A N 1
ATOM 883 C CA . MET A 1 115 ? 4.997 -3.225 -21.385 1.00 91.06 115 MET A CA 1
ATOM 884 C C . MET A 1 115 ? 5.200 -1.705 -21.474 1.00 91.06 115 MET A C 1
ATOM 886 O O . MET A 1 115 ? 4.278 -0.975 -21.845 1.00 91.06 115 MET A O 1
ATOM 890 N N . LEU A 1 116 ? 6.415 -1.228 -21.186 1.00 91.25 116 LEU A N 1
ATOM 891 C CA . LEU A 1 116 ? 6.766 0.192 -21.223 1.00 91.25 116 LEU A CA 1
ATOM 892 C C . LEU A 1 116 ? 6.736 0.775 -22.639 1.00 91.25 116 LEU A C 1
ATOM 894 O O . LEU A 1 116 ? 6.187 1.858 -22.840 1.00 91.25 116 LEU A O 1
ATOM 898 N N . LEU A 1 117 ? 7.282 0.060 -23.625 1.00 89.94 117 LEU A N 1
ATOM 899 C CA . LEU A 1 117 ? 7.293 0.515 -25.018 1.00 89.94 117 LEU A CA 1
ATOM 900 C C . LEU A 1 117 ? 5.897 0.503 -25.644 1.00 89.94 117 LEU A C 1
ATOM 902 O O . LEU A 1 117 ? 5.544 1.435 -26.362 1.00 89.94 117 LEU A O 1
ATOM 906 N N . LYS A 1 118 ? 5.076 -0.503 -25.317 1.00 89.69 118 LYS A N 1
ATOM 907 C CA . LYS A 1 118 ? 3.667 -0.565 -25.738 1.00 89.69 118 LYS A CA 1
ATOM 908 C C . LYS A 1 118 ? 2.770 0.431 -24.997 1.00 89.69 118 LYS A C 1
ATOM 910 O O . LYS A 1 118 ? 1.614 0.585 -25.379 1.00 89.69 118 LYS A O 1
ATOM 915 N N . LYS A 1 119 ? 3.282 1.094 -23.950 1.00 86.94 119 LYS A N 1
ATOM 916 C CA . LYS A 1 119 ? 2.519 1.964 -23.041 1.00 86.94 119 LYS A CA 1
ATOM 917 C C . LYS A 1 119 ? 1.273 1.260 -22.479 1.00 86.94 119 LYS A C 1
ATOM 919 O O . LYS A 1 119 ? 0.224 1.882 -22.308 1.00 86.94 119 LYS A O 1
ATOM 924 N N . ASP A 1 120 ? 1.389 -0.036 -22.182 1.00 88.75 120 ASP A N 1
ATOM 925 C CA . ASP A 1 120 ? 0.286 -0.838 -21.648 1.00 88.75 120 ASP A CA 1
ATOM 926 C C . ASP A 1 120 ? 0.059 -0.519 -20.164 1.00 88.75 120 ASP A C 1
ATOM 928 O O . ASP A 1 120 ? 0.609 -1.147 -19.256 1.00 88.75 120 ASP A O 1
ATOM 932 N N . LYS A 1 121 ? -0.758 0.506 -19.920 1.00 88.25 121 LYS A N 1
ATOM 933 C CA . LYS A 1 121 ? -1.066 1.006 -18.577 1.00 88.25 121 LYS A CA 1
ATOM 934 C C . LYS A 1 121 ? -1.729 -0.047 -17.689 1.00 88.25 121 LYS A C 1
ATOM 936 O O . LYS A 1 121 ? -1.492 -0.039 -16.484 1.00 88.25 121 LYS A O 1
ATOM 941 N N . ALA A 1 122 ? -2.548 -0.934 -18.257 1.00 88.62 122 ALA A N 1
ATOM 942 C CA . ALA A 1 122 ? -3.283 -1.934 -17.487 1.00 88.62 122 ALA A CA 1
ATOM 943 C C . ALA A 1 122 ? -2.335 -3.009 -16.940 1.00 88.62 122 ALA A C 1
ATOM 945 O O . ALA A 1 122 ? -2.343 -3.287 -15.739 1.00 88.62 122 ALA A O 1
ATOM 946 N N . SER A 1 123 ? -1.458 -3.538 -17.796 1.00 89.69 123 SER A N 1
ATOM 947 C CA . SER A 1 123 ? -0.445 -4.512 -17.378 1.00 89.69 123 SER A CA 1
ATOM 948 C C . SER A 1 123 ? 0.565 -3.900 -16.400 1.00 89.69 123 SER A C 1
ATOM 950 O O . SER A 1 123 ? 0.866 -4.508 -15.372 1.00 89.69 123 SER A O 1
ATOM 952 N N . LEU A 1 124 ? 1.010 -2.655 -16.635 1.00 91.44 124 LEU A N 1
ATOM 953 C CA . LEU A 1 124 ? 1.902 -1.940 -15.709 1.00 91.44 124 LEU A CA 1
ATOM 954 C C . LEU A 1 124 ? 1.257 -1.717 -14.331 1.00 91.44 124 LEU A C 1
ATOM 956 O O . LEU A 1 124 ? 1.906 -1.931 -13.308 1.00 91.44 124 LEU A O 1
ATOM 960 N N . ALA A 1 125 ? -0.023 -1.335 -14.287 1.00 89.44 125 ALA A N 1
ATOM 961 C CA . ALA A 1 125 ? -0.788 -1.179 -13.050 1.00 89.44 125 ALA A CA 1
ATOM 962 C C . ALA A 1 125 ? -0.907 -2.489 -12.257 1.00 89.44 125 ALA A C 1
ATOM 964 O O . ALA A 1 125 ? -0.748 -2.499 -11.028 1.00 89.44 125 ALA A O 1
ATOM 965 N N . GLN A 1 126 ? -1.183 -3.595 -12.952 1.00 90.00 126 GLN A N 1
ATOM 966 C CA . GLN A 1 126 ? -1.305 -4.914 -12.344 1.00 90.00 126 GLN A CA 1
ATOM 967 C C . GLN A 1 126 ? 0.035 -5.393 -11.775 1.00 90.00 126 GLN A C 1
ATOM 969 O O . GLN A 1 126 ? 0.090 -5.807 -10.610 1.00 90.00 126 GLN A O 1
ATOM 974 N N . GLU A 1 127 ? 1.115 -5.293 -12.553 1.00 92.94 127 GLU A N 1
ATOM 975 C CA . GLU A 1 127 ? 2.440 -5.730 -12.109 1.00 92.94 127 GLU A CA 1
ATOM 976 C C . GLU A 1 127 ? 2.968 -4.840 -10.979 1.00 92.94 127 GLU A C 1
ATOM 978 O O . GLU A 1 127 ? 3.496 -5.347 -9.989 1.00 92.94 127 GLU A O 1
ATOM 983 N N . MET A 1 128 ? 2.719 -3.526 -11.035 1.00 92.94 128 MET A N 1
ATOM 984 C CA . MET A 1 128 ? 3.041 -2.612 -9.937 1.00 92.94 128 MET A CA 1
ATOM 985 C C . MET A 1 128 ? 2.292 -2.986 -8.652 1.00 92.94 128 MET A C 1
ATOM 987 O O . MET A 1 128 ? 2.884 -3.012 -7.575 1.00 92.94 128 MET A O 1
ATOM 991 N N . SER A 1 129 ? 1.002 -3.321 -8.744 1.00 89.56 129 SER A N 1
ATOM 992 C CA . SER A 1 129 ? 0.184 -3.728 -7.591 1.00 89.56 129 SER A CA 1
ATOM 993 C C . SER A 1 129 ? 0.638 -5.058 -6.986 1.00 89.56 129 SER A C 1
ATOM 995 O O . SER A 1 129 ? 0.563 -5.267 -5.773 1.00 89.56 129 SER A O 1
ATOM 997 N N . LYS A 1 130 ? 1.108 -5.990 -7.817 1.00 92.50 130 LYS A N 1
ATOM 998 C CA . LYS A 1 130 ? 1.735 -7.239 -7.370 1.00 92.50 130 LYS A CA 1
ATOM 999 C C . LYS A 1 130 ? 3.075 -6.964 -6.681 1.00 92.50 130 LYS A C 1
ATOM 1001 O O . LYS A 1 130 ? 3.250 -7.376 -5.535 1.00 92.50 130 LYS A O 1
ATOM 1006 N N . ALA A 1 131 ? 3.952 -6.181 -7.305 1.00 94.56 131 ALA A N 1
ATOM 1007 C CA . ALA A 1 131 ? 5.239 -5.774 -6.743 1.00 94.56 131 ALA A CA 1
ATOM 1008 C C . ALA A 1 131 ? 5.091 -5.005 -5.416 1.00 94.56 131 ALA A C 1
ATOM 1010 O O . ALA A 1 131 ? 5.843 -5.244 -4.473 1.00 94.56 131 ALA A O 1
ATOM 1011 N N . ALA A 1 132 ? 4.089 -4.131 -5.302 1.00 91.31 132 ALA A N 1
ATOM 1012 C CA . ALA A 1 132 ? 3.766 -3.400 -4.078 1.00 91.31 132 ALA A CA 1
ATOM 1013 C C . ALA A 1 132 ? 3.352 -4.320 -2.925 1.00 91.31 132 ALA A C 1
ATOM 1015 O O . ALA A 1 132 ? 3.818 -4.139 -1.797 1.00 91.31 132 ALA A O 1
ATOM 1016 N N . ARG A 1 133 ? 2.519 -5.332 -3.200 1.00 89.62 133 ARG A N 1
ATOM 1017 C CA . ARG A 1 133 ? 2.143 -6.341 -2.198 1.00 89.62 133 ARG A CA 1
ATOM 1018 C C . ARG A 1 133 ? 3.353 -7.146 -1.742 1.00 89.62 133 ARG A C 1
ATOM 1020 O O . ARG A 1 133 ? 3.569 -7.286 -0.544 1.00 89.62 133 ARG A O 1
ATOM 1027 N N . GLU A 1 134 ? 4.185 -7.604 -2.674 1.00 92.38 134 GLU A N 1
ATOM 1028 C CA . GLU A 1 134 ? 5.423 -8.318 -2.338 1.00 92.38 134 GLU A CA 1
ATOM 1029 C C . GLU A 1 134 ? 6.427 -7.458 -1.559 1.00 92.38 134 GLU A C 1
ATOM 1031 O O . GLU A 1 134 ? 7.203 -7.980 -0.759 1.00 92.38 134 GLU A O 1
ATOM 1036 N N . ALA A 1 135 ? 6.433 -6.146 -1.796 1.00 91.31 135 ALA A N 1
ATOM 1037 C CA . ALA A 1 135 ? 7.284 -5.203 -1.085 1.00 91.31 135 ALA A CA 1
ATOM 1038 C C . ALA A 1 135 ? 6.771 -4.859 0.326 1.00 91.31 135 ALA A C 1
ATOM 1040 O O . ALA A 1 135 ? 7.508 -4.210 1.069 1.00 91.31 135 ALA A O 1
ATOM 1041 N N . GLY A 1 136 ? 5.555 -5.280 0.700 1.00 87.38 136 GLY A N 1
ATOM 1042 C CA . GLY A 1 136 ? 4.935 -4.957 1.989 1.00 87.38 136 GLY A CA 1
ATOM 1043 C C . GLY A 1 136 ? 4.434 -3.513 2.077 1.00 87.38 136 GLY A C 1
ATOM 1044 O O . GLY A 1 136 ? 4.514 -2.895 3.133 1.00 87.38 136 GLY A O 1
ATOM 1045 N N . MET A 1 137 ? 3.950 -2.943 0.968 1.00 86.94 137 MET A N 1
ATOM 1046 C CA . MET A 1 137 ? 3.575 -1.522 0.876 1.00 86.94 137 MET A CA 1
ATOM 1047 C C . MET A 1 137 ? 2.527 -1.075 1.913 1.00 86.94 137 MET A C 1
ATOM 1049 O O . MET A 1 137 ? 2.517 0.078 2.333 1.00 86.94 137 MET A O 1
ATOM 1053 N N . THR A 1 138 ? 1.667 -1.990 2.359 1.00 80.62 138 THR A N 1
ATOM 1054 C CA . THR A 1 138 ? 0.633 -1.760 3.385 1.00 80.62 138 THR A CA 1
ATOM 1055 C C . THR A 1 138 ? 1.211 -1.439 4.761 1.00 80.62 138 THR A C 1
ATOM 1057 O O . THR A 1 138 ? 0.522 -0.889 5.613 1.00 80.62 138 THR A O 1
ATOM 1060 N N . ASP A 1 139 ? 2.477 -1.791 4.983 1.00 77.31 139 ASP A N 1
ATOM 1061 C CA . ASP A 1 139 ? 3.205 -1.544 6.221 1.00 77.31 139 ASP A CA 1
ATOM 1062 C C . ASP A 1 139 ? 4.089 -0.296 6.088 1.00 77.31 139 ASP A C 1
ATOM 1064 O O . ASP A 1 139 ? 5.146 -0.208 6.715 1.00 77.31 139 ASP A O 1
ATOM 1068 N N . ILE A 1 140 ? 3.717 0.667 5.239 1.00 79.38 140 ILE A N 1
ATOM 1069 C CA . ILE A 1 140 ? 4.359 1.979 5.234 1.00 79.38 140 ILE A CA 1
ATOM 1070 C C . ILE A 1 140 ? 3.799 2.833 6.374 1.00 79.38 140 ILE A C 1
ATOM 1072 O O . ILE A 1 140 ? 2.591 2.983 6.535 1.00 79.38 140 ILE A O 1
ATOM 1076 N N . TRP A 1 141 ? 4.698 3.433 7.149 1.00 70.06 141 TRP A N 1
ATOM 1077 C CA . TRP A 1 141 ? 4.317 4.308 8.265 1.00 70.06 141 TRP A CA 1
ATOM 1078 C C . TRP A 1 141 ? 4.904 5.707 8.105 1.00 70.06 141 TRP A C 1
ATOM 1080 O O . TRP A 1 141 ? 4.299 6.690 8.523 1.00 70.06 141 TRP A O 1
ATOM 1090 N N . PHE A 1 142 ? 6.083 5.818 7.487 1.00 72.75 142 PHE A N 1
ATOM 1091 C CA . PHE A 1 142 ? 6.864 7.050 7.495 1.00 72.75 142 PHE A CA 1
ATOM 1092 C C . PHE A 1 142 ? 7.062 7.624 6.099 1.00 72.75 142 PHE A C 1
ATOM 1094 O O . PHE A 1 142 ? 7.385 6.909 5.150 1.00 72.75 142 PHE A O 1
ATOM 1101 N N . PHE A 1 143 ? 7.025 8.953 6.006 1.00 77.69 143 PHE A N 1
ATOM 1102 C CA . PHE A 1 143 ? 7.371 9.654 4.771 1.00 77.69 143 PHE A CA 1
ATOM 1103 C C . PHE A 1 143 ? 8.825 9.413 4.340 1.00 77.69 143 PHE A C 1
ATOM 1105 O O . PHE A 1 143 ? 9.115 9.377 3.148 1.00 77.69 143 PHE A O 1
ATOM 1112 N N . THR A 1 144 ? 9.740 9.183 5.287 1.00 81.06 144 THR A N 1
ATOM 1113 C CA . THR A 1 144 ? 11.150 8.871 5.001 1.00 81.06 144 THR A CA 1
ATOM 1114 C C . THR A 1 144 ? 11.322 7.512 4.318 1.00 81.06 144 THR A C 1
ATOM 1116 O O . THR A 1 144 ? 12.271 7.319 3.561 1.00 81.06 144 THR A O 1
ATOM 1119 N N . GLN A 1 145 ? 10.382 6.581 4.517 1.00 82.75 145 GLN A N 1
ATOM 1120 C CA . GLN A 1 145 ? 10.402 5.259 3.884 1.00 82.75 145 GLN A CA 1
ATOM 1121 C C . GLN A 1 145 ? 9.949 5.291 2.421 1.00 82.75 145 GLN A C 1
ATOM 1123 O O . GLN A 1 145 ? 10.146 4.309 1.708 1.00 82.75 145 GLN A O 1
ATOM 1128 N N . LYS A 1 146 ? 9.392 6.411 1.944 1.00 87.62 146 LYS A N 1
ATOM 1129 C CA . LYS A 1 146 ? 8.917 6.573 0.564 1.00 87.62 146 LYS A CA 1
ATOM 1130 C C . LYS A 1 146 ? 9.970 6.184 -0.471 1.00 87.62 146 LYS A C 1
ATOM 1132 O O . LYS A 1 146 ? 9.670 5.424 -1.386 1.00 87.62 146 LYS A O 1
ATOM 1137 N N . GLY A 1 147 ? 11.205 6.668 -0.318 1.00 90.06 147 GLY A N 1
ATOM 1138 C CA . GLY A 1 147 ? 12.294 6.343 -1.245 1.00 90.06 147 GLY A CA 1
ATOM 1139 C C . GLY A 1 147 ? 12.625 4.849 -1.248 1.00 90.06 147 GLY A C 1
ATOM 1140 O O . GLY A 1 147 ? 12.741 4.245 -2.311 1.00 90.06 147 GLY A O 1
ATOM 1141 N N . ILE A 1 148 ? 12.681 4.241 -0.059 1.00 92.25 148 ILE A N 1
ATOM 1142 C CA . ILE A 1 148 ? 12.981 2.813 0.116 1.00 92.25 148 ILE A CA 1
ATOM 1143 C C . ILE A 1 148 ? 11.896 1.950 -0.536 1.00 92.25 148 ILE A C 1
ATOM 1145 O O . ILE A 1 148 ? 12.221 1.024 -1.274 1.00 92.25 148 ILE A O 1
ATOM 1149 N N . TYR A 1 149 ? 10.615 2.247 -0.298 1.00 93.06 149 TYR A N 1
ATOM 1150 C CA . TYR A 1 149 ? 9.515 1.499 -0.912 1.00 93.06 149 TYR A CA 1
ATOM 1151 C C . TYR A 1 149 ? 9.434 1.724 -2.423 1.00 93.06 149 TYR A C 1
ATOM 1153 O O . TYR A 1 149 ? 9.247 0.757 -3.152 1.00 93.06 149 TYR A O 1
ATOM 1161 N N . THR A 1 150 ? 9.674 2.946 -2.910 1.00 94.44 150 THR A N 1
ATOM 1162 C CA . THR A 1 150 ? 9.746 3.225 -4.358 1.00 94.44 150 THR A CA 1
ATOM 1163 C C . THR A 1 150 ? 10.809 2.346 -5.018 1.00 94.44 150 THR A C 1
ATOM 1165 O O . THR A 1 150 ? 10.534 1.667 -6.004 1.00 94.44 150 THR A O 1
ATOM 1168 N N . GLN A 1 151 ? 12.010 2.289 -4.436 1.00 94.44 151 GLN A N 1
ATOM 1169 C CA . GLN A 1 151 ? 13.092 1.456 -4.954 1.00 94.44 151 GLN A CA 1
ATOM 1170 C C . GLN A 1 151 ? 12.772 -0.041 -4.862 1.00 94.44 151 GLN A C 1
ATOM 1172 O O . GLN A 1 151 ? 12.982 -0.759 -5.834 1.00 94.44 151 GLN A O 1
ATOM 1177 N N . LYS A 1 152 ? 12.228 -0.518 -3.734 1.00 95.25 152 LYS A N 1
ATOM 1178 C CA . LYS A 1 152 ? 11.832 -1.927 -3.569 1.00 95.25 152 LYS A CA 1
ATOM 1179 C C . LYS A 1 152 ? 10.791 -2.358 -4.600 1.00 95.25 152 LYS A C 1
ATOM 1181 O O . LYS A 1 152 ? 10.919 -3.442 -5.157 1.00 95.25 152 LYS A O 1
ATOM 1186 N N . ILE A 1 153 ? 9.780 -1.526 -4.852 1.00 95.50 153 ILE A N 1
ATOM 1187 C CA . ILE A 1 153 ? 8.736 -1.815 -5.842 1.00 95.50 153 ILE A CA 1
ATOM 1188 C C . ILE A 1 153 ? 9.346 -1.854 -7.242 1.00 95.50 153 ILE A C 1
ATOM 1190 O O . ILE A 1 153 ? 9.150 -2.832 -7.954 1.00 95.50 153 ILE A O 1
ATOM 1194 N N . MET A 1 154 ? 10.157 -0.857 -7.607 1.00 95.31 154 MET A N 1
ATOM 1195 C CA . MET A 1 154 ? 10.864 -0.840 -8.894 1.00 95.31 154 MET A CA 1
ATOM 1196 C C . MET A 1 154 ? 11.752 -2.077 -9.081 1.00 95.31 154 MET A C 1
ATOM 1198 O O . MET A 1 154 ? 11.739 -2.700 -10.141 1.00 95.31 154 MET A O 1
ATOM 1202 N N . ASP A 1 155 ? 12.498 -2.466 -8.046 1.00 94.88 155 ASP A N 1
ATOM 1203 C CA . ASP A 1 155 ? 13.330 -3.669 -8.059 1.00 94.88 155 ASP A CA 1
ATOM 1204 C C . ASP A 1 155 ? 12.486 -4.930 -8.295 1.00 94.88 155 ASP A C 1
ATOM 1206 O O . ASP A 1 155 ? 12.859 -5.765 -9.117 1.00 94.88 155 ASP A O 1
ATOM 1210 N N . LYS A 1 156 ? 11.336 -5.044 -7.620 1.00 95.38 156 LYS A N 1
ATOM 1211 C CA . LYS A 1 156 ? 10.386 -6.156 -7.771 1.00 95.38 156 LYS A CA 1
ATOM 1212 C C . LYS A 1 156 ? 9.718 -6.209 -9.143 1.00 95.38 156 LYS A C 1
ATOM 1214 O O . LYS A 1 156 ? 9.444 -7.300 -9.621 1.00 95.38 156 LYS A O 1
ATOM 1219 N N . MET A 1 157 ? 9.507 -5.062 -9.785 1.00 93.81 157 MET A N 1
ATOM 1220 C CA . MET A 1 157 ? 8.994 -4.988 -11.157 1.00 93.81 157 MET A CA 1
ATOM 1221 C C . MET A 1 157 ? 10.040 -5.368 -12.219 1.00 93.81 157 MET A C 1
ATOM 1223 O O . MET A 1 157 ? 9.681 -5.524 -13.380 1.00 93.81 157 MET A O 1
ATOM 1227 N N . GLY A 1 158 ? 11.323 -5.493 -11.856 1.00 93.50 158 GLY A N 1
ATOM 1228 C CA . GLY A 1 158 ? 12.399 -5.842 -12.793 1.00 93.50 158 GLY A CA 1
ATOM 1229 C C . GLY A 1 158 ? 13.260 -4.661 -13.255 1.00 93.50 158 GLY A C 1
ATOM 1230 O O . GLY A 1 158 ? 14.011 -4.779 -14.224 1.00 93.50 158 GLY A O 1
ATOM 1231 N N . ALA A 1 159 ? 13.226 -3.516 -12.560 1.00 92.50 159 ALA A N 1
ATOM 1232 C CA . ALA A 1 159 ? 13.997 -2.331 -12.954 1.00 92.50 159 ALA A CA 1
ATOM 1233 C C . ALA A 1 159 ? 15.517 -2.572 -13.019 1.00 92.50 159 ALA A C 1
ATOM 1235 O O . ALA A 1 159 ? 16.216 -1.891 -13.767 1.00 92.50 159 ALA A O 1
ATOM 1236 N N . ARG A 1 160 ? 16.052 -3.535 -12.256 1.00 93.94 160 ARG A N 1
ATOM 1237 C CA . ARG A 1 160 ? 17.484 -3.885 -12.291 1.00 93.94 160 ARG A CA 1
ATOM 1238 C C . ARG A 1 160 ? 17.900 -4.500 -13.619 1.00 93.94 160 ARG A C 1
ATOM 1240 O O . ARG A 1 160 ? 18.968 -4.170 -14.124 1.00 93.94 160 ARG A O 1
ATOM 1247 N N . GLU A 1 161 ? 17.084 -5.396 -14.155 1.00 93.44 161 GLU A N 1
ATOM 1248 C CA . GLU A 1 161 ? 17.353 -6.073 -15.424 1.00 93.44 161 GLU A CA 1
ATOM 1249 C C . GLU A 1 161 ? 17.151 -5.104 -16.586 1.00 93.44 161 GLU A C 1
ATOM 1251 O O . GLU A 1 161 ? 18.041 -4.963 -17.421 1.00 93.44 161 GLU A O 1
ATOM 1256 N N . LEU A 1 162 ? 16.080 -4.305 -16.530 1.00 93.38 162 LEU A N 1
ATOM 1257 C CA . LEU A 1 162 ? 15.852 -3.198 -17.457 1.00 93.38 162 LEU A CA 1
ATOM 1258 C C . LEU A 1 162 ? 17.042 -2.218 -17.491 1.00 93.38 162 LEU A C 1
ATOM 1260 O O . LEU A 1 162 ? 17.485 -1.811 -18.560 1.00 93.38 162 LEU A O 1
ATOM 1264 N N . ASN A 1 163 ? 17.605 -1.859 -16.331 1.00 93.94 163 ASN A N 1
ATOM 1265 C CA . ASN A 1 163 ? 18.780 -0.983 -16.249 1.00 93.94 163 ASN A CA 1
ATOM 1266 C C . ASN A 1 163 ? 20.018 -1.572 -16.935 1.00 93.94 163 ASN A C 1
ATOM 1268 O O . ASN A 1 163 ? 20.768 -0.836 -17.580 1.00 93.94 163 ASN A O 1
ATOM 1272 N N . LYS A 1 164 ? 20.252 -2.881 -16.778 1.00 93.69 164 LYS A N 1
ATOM 1273 C CA . LYS A 1 164 ? 21.376 -3.568 -17.429 1.00 93.69 164 LYS A CA 1
ATOM 1274 C C . LYS A 1 164 ? 21.211 -3.543 -18.941 1.00 93.69 164 LYS A C 1
ATOM 1276 O O . LYS A 1 164 ? 22.136 -3.145 -19.639 1.00 93.69 164 LYS A O 1
ATOM 1281 N N . GLU A 1 165 ? 20.019 -3.857 -19.425 1.00 91.31 165 GLU A N 1
ATOM 1282 C CA . GLU A 1 165 ? 19.724 -3.863 -20.853 1.00 91.31 165 GLU A CA 1
ATOM 1283 C C . GLU A 1 165 ? 19.827 -2.464 -21.479 1.00 91.31 165 GLU A C 1
ATOM 1285 O O . GLU A 1 165 ? 20.456 -2.284 -22.520 1.00 91.31 165 GLU A O 1
ATOM 1290 N N . ILE A 1 166 ? 19.303 -1.434 -20.809 1.00 91.88 166 ILE A N 1
ATOM 1291 C CA . ILE A 1 166 ? 19.470 -0.035 -21.229 1.00 91.88 166 ILE A CA 1
ATOM 1292 C C . ILE A 1 166 ? 20.958 0.340 -21.329 1.00 91.88 166 ILE A C 1
ATOM 1294 O O . ILE A 1 166 ? 21.354 1.104 -22.217 1.00 91.88 166 ILE A O 1
ATOM 1298 N N . ALA A 1 167 ? 21.788 -0.149 -20.404 1.00 92.31 167 ALA A N 1
ATOM 1299 C CA . ALA A 1 167 ? 23.225 0.095 -20.427 1.00 92.31 167 ALA A CA 1
ATOM 1300 C C . ALA A 1 167 ? 23.913 -0.654 -21.579 1.00 92.31 167 ALA A C 1
ATOM 1302 O O . ALA A 1 167 ? 24.770 -0.072 -22.237 1.00 92.31 167 ALA A O 1
ATOM 1303 N N . GLU A 1 168 ? 23.525 -1.899 -21.852 1.00 90.38 168 GLU A N 1
ATOM 1304 C CA . GLU A 1 168 ? 24.044 -2.708 -22.962 1.00 90.38 168 GLU A CA 1
ATOM 1305 C C . GLU A 1 168 ? 23.692 -2.100 -24.324 1.00 90.38 168 GLU A C 1
ATOM 1307 O O . GLU A 1 168 ? 24.585 -1.855 -25.135 1.00 90.38 168 GLU A O 1
ATOM 1312 N N . LEU A 1 169 ? 22.425 -1.736 -24.538 1.00 87.94 169 LEU A N 1
ATOM 1313 C CA . LEU A 1 169 ? 21.964 -1.063 -25.759 1.00 87.94 169 LEU A CA 1
ATOM 1314 C C . LEU A 1 169 ? 22.639 0.299 -25.970 1.00 87.94 169 LEU A C 1
ATOM 1316 O O . LEU A 1 169 ? 22.874 0.712 -27.107 1.00 87.94 169 LEU A O 1
ATOM 1320 N N . GLY A 1 170 ? 22.965 0.988 -24.872 1.00 85.25 170 GLY A N 1
ATOM 1321 C CA . GLY A 1 170 ? 23.666 2.269 -24.888 1.00 85.25 170 GLY A CA 1
ATOM 1322 C C . GLY A 1 170 ? 25.174 2.178 -25.135 1.00 85.25 170 GLY A C 1
ATOM 1323 O O . GLY A 1 170 ? 25.764 3.193 -25.487 1.00 85.25 170 GLY A O 1
ATOM 1324 N N . ARG A 1 171 ? 25.800 1.007 -24.949 1.00 87.44 171 ARG A N 1
ATOM 1325 C CA . ARG A 1 171 ? 27.226 0.790 -25.262 1.00 87.44 171 ARG A CA 1
ATOM 1326 C C . ARG A 1 171 ? 27.477 0.542 -26.746 1.00 87.44 171 ARG A C 1
ATOM 1328 O O . ARG A 1 171 ? 28.606 0.709 -27.185 1.00 87.44 171 ARG A O 1
ATOM 1335 N N . GLY A 1 172 ? 26.464 0.104 -27.492 1.00 78.81 172 GLY A N 1
ATOM 1336 C CA . GLY A 1 172 ? 26.587 -0.107 -28.931 1.00 78.81 172 GLY A CA 1
ATOM 1337 C C . GLY A 1 172 ? 26.723 1.211 -29.699 1.00 78.81 172 GLY A C 1
ATOM 1338 O O . GLY A 1 172 ? 26.048 2.193 -29.389 1.00 78.81 172 GLY A O 1
ATOM 1339 N N . ASP A 1 173 ? 27.543 1.208 -30.750 1.00 80.50 173 ASP A N 1
ATOM 1340 C CA . ASP A 1 173 ? 27.735 2.356 -31.653 1.00 80.50 173 ASP A CA 1
ATOM 1341 C C . ASP A 1 173 ? 26.616 2.497 -32.702 1.00 80.50 173 ASP A C 1
ATOM 1343 O O . ASP A 1 173 ? 26.625 3.415 -33.522 1.00 80.50 173 A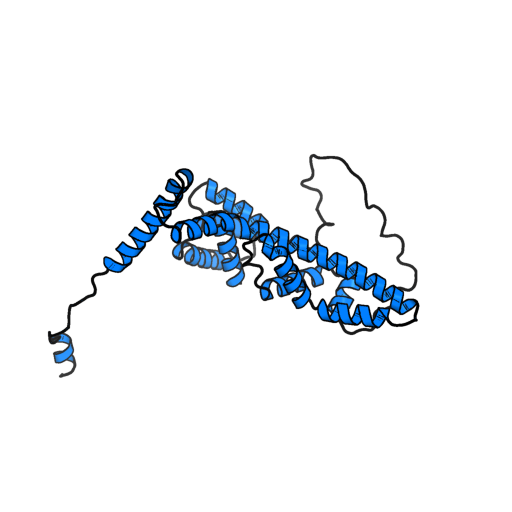SP A O 1
ATOM 1347 N N . CYS A 1 174 ? 25.634 1.589 -32.706 1.00 85.69 174 CYS A N 1
ATOM 1348 C CA . CYS A 1 174 ? 24.520 1.639 -33.644 1.00 85.69 174 CYS A CA 1
ATOM 1349 C C . CYS A 1 174 ? 23.544 2.773 -33.265 1.00 85.69 174 CYS A C 1
ATOM 1351 O O . CYS A 1 174 ? 22.973 2.750 -32.170 1.00 85.69 174 CYS A O 1
ATOM 1353 N N . PRO A 1 175 ? 23.254 3.730 -34.169 1.00 85.88 175 PRO A N 1
ATOM 1354 C CA . PRO A 1 175 ? 22.326 4.826 -33.875 1.00 85.88 175 PRO A CA 1
ATOM 1355 C C . PRO A 1 175 ? 20.920 4.350 -33.478 1.00 85.88 175 PRO A C 1
ATOM 1357 O O . PRO A 1 175 ? 20.257 4.967 -32.645 1.00 85.88 175 PRO A O 1
ATOM 1360 N N . SER A 1 176 ? 20.473 3.219 -34.035 1.00 86.31 176 SER A N 1
ATOM 1361 C CA . SER A 1 176 ? 19.165 2.628 -33.729 1.00 86.31 176 SER A CA 1
ATOM 1362 C C . SER A 1 176 ? 19.088 2.078 -32.297 1.00 86.31 176 SER A C 1
ATOM 1364 O O . SER A 1 176 ? 18.120 2.349 -31.582 1.00 86.31 176 SER A O 1
ATOM 1366 N N . SER A 1 177 ? 20.133 1.384 -31.822 1.00 86.69 177 SER A N 1
ATOM 1367 C CA . SER A 1 177 ? 20.168 0.857 -30.449 1.00 86.69 177 SER A CA 1
ATOM 1368 C C . SER A 1 177 ? 20.274 1.978 -29.416 1.00 86.69 177 SER A C 1
ATOM 1370 O O . SER A 1 177 ? 19.629 1.917 -28.368 1.00 86.69 177 SER A O 1
ATOM 1372 N N . GLN A 1 178 ? 21.013 3.045 -29.731 1.00 87.50 178 GLN A N 1
ATOM 1373 C CA . GLN A 1 178 ? 21.098 4.235 -28.884 1.00 87.50 178 GLN A CA 1
ATOM 1374 C C . GLN A 1 178 ? 19.751 4.962 -28.777 1.00 87.50 178 GLN A C 1
ATOM 1376 O O . GLN A 1 178 ? 19.354 5.357 -27.676 1.00 87.50 178 GLN A O 1
ATOM 1381 N N . ALA A 1 179 ? 19.017 5.091 -29.888 1.00 89.31 179 ALA A N 1
ATOM 1382 C CA . ALA A 1 179 ? 17.673 5.663 -29.892 1.00 89.31 179 ALA A CA 1
ATOM 1383 C C . ALA A 1 179 ? 16.694 4.828 -29.046 1.00 89.31 179 ALA A C 1
ATOM 1385 O O . ALA A 1 179 ? 15.943 5.386 -28.240 1.00 89.31 179 ALA A O 1
ATOM 1386 N N . LEU A 1 180 ? 16.744 3.495 -29.162 1.00 89.25 180 LEU A N 1
ATOM 1387 C CA . LEU A 1 180 ? 15.947 2.573 -28.345 1.00 89.25 180 LEU A CA 1
ATOM 1388 C C . LEU A 1 180 ? 16.287 2.724 -26.850 1.00 89.25 180 LEU A C 1
ATOM 1390 O O . LEU A 1 180 ? 15.394 2.930 -26.026 1.00 89.25 180 LEU A O 1
ATOM 1394 N N . ALA A 1 181 ? 17.575 2.730 -26.493 1.00 91.38 181 ALA A N 1
ATOM 1395 C CA . ALA A 1 181 ? 18.018 2.951 -25.115 1.00 91.38 181 ALA A CA 1
ATOM 1396 C C . ALA A 1 181 ? 17.525 4.299 -24.558 1.00 91.38 181 ALA A C 1
ATOM 1398 O O . ALA A 1 181 ? 17.138 4.392 -23.393 1.00 91.38 181 ALA A O 1
ATOM 1399 N N . GLY A 1 182 ? 17.504 5.351 -25.384 1.00 91.62 182 GLY A N 1
ATOM 1400 C CA . GLY A 1 182 ? 16.911 6.645 -25.040 1.00 91.62 182 GLY A CA 1
ATOM 1401 C C . GLY A 1 182 ? 15.419 6.547 -24.704 1.00 91.62 182 GLY A C 1
ATOM 1402 O O . GLY A 1 182 ? 14.997 7.039 -23.655 1.00 91.62 182 GLY A O 1
ATOM 1403 N N . LYS A 1 183 ? 14.637 5.853 -25.542 1.00 91.25 183 LYS A N 1
ATOM 1404 C CA . LYS A 1 183 ? 13.197 5.625 -25.323 1.00 91.25 183 LYS A CA 1
ATOM 1405 C C . LYS A 1 183 ? 12.925 4.840 -24.040 1.00 91.25 183 LYS A C 1
ATOM 1407 O O . LYS A 1 183 ? 12.093 5.258 -23.236 1.00 91.25 183 LYS A O 1
ATOM 1412 N N . LEU A 1 184 ? 13.666 3.757 -23.797 1.00 92.56 184 LEU A N 1
ATOM 1413 C CA . LEU A 1 184 ? 13.525 2.965 -22.571 1.00 92.56 184 LEU A CA 1
ATOM 1414 C C . LEU A 1 184 ? 13.884 3.765 -21.313 1.00 92.56 184 LEU A C 1
ATOM 1416 O O . LEU A 1 184 ? 13.180 3.652 -20.314 1.00 92.56 184 LEU A O 1
ATOM 1420 N N . ARG A 1 185 ? 14.907 4.633 -21.354 1.00 93.88 185 ARG A N 1
ATOM 1421 C CA . ARG A 1 185 ? 15.218 5.539 -20.228 1.00 93.88 185 ARG A CA 1
ATOM 1422 C C . ARG A 1 185 ? 14.076 6.504 -19.931 1.00 93.88 185 ARG A C 1
ATOM 1424 O O . ARG A 1 185 ? 13.784 6.750 -18.764 1.00 93.88 185 ARG A O 1
ATOM 1431 N N . ALA A 1 186 ? 13.445 7.066 -20.961 1.00 94.06 186 ALA A N 1
ATOM 1432 C CA . ALA A 1 186 ? 12.299 7.955 -20.779 1.00 94.06 186 ALA A CA 1
ATOM 1433 C C . ALA A 1 186 ? 11.106 7.203 -20.168 1.00 94.06 186 ALA A C 1
ATOM 1435 O O . ALA A 1 186 ? 10.542 7.651 -19.171 1.00 94.06 186 ALA A O 1
ATOM 1436 N N . ALA A 1 187 ? 10.787 6.018 -20.693 1.00 91.94 187 ALA A N 1
ATOM 1437 C CA . ALA A 1 187 ? 9.707 5.188 -20.168 1.00 91.94 187 ALA A CA 1
ATOM 1438 C C . ALA A 1 187 ? 9.980 4.703 -18.731 1.00 91.94 187 ALA A C 1
ATOM 1440 O O . ALA A 1 187 ? 9.077 4.669 -17.900 1.00 91.94 187 ALA A O 1
ATOM 1441 N N . GLN A 1 188 ? 11.235 4.393 -18.400 1.00 93.69 188 GLN A N 1
ATOM 1442 C CA . GLN A 1 188 ? 11.638 4.039 -17.042 1.00 93.69 188 GLN A CA 1
ATOM 1443 C C . GLN A 1 188 ? 11.483 5.209 -16.062 1.00 93.69 188 GLN A C 1
ATOM 1445 O O . GLN A 1 188 ? 11.040 4.999 -14.934 1.00 93.69 188 GLN A O 1
ATOM 1450 N N . LYS A 1 189 ? 11.841 6.437 -16.466 1.00 94.38 189 LYS A N 1
ATOM 1451 C CA . LYS A 1 189 ? 11.616 7.638 -15.643 1.00 94.38 189 LYS A CA 1
ATOM 1452 C C . LYS A 1 189 ? 10.128 7.848 -15.376 1.00 94.38 189 LYS A C 1
ATOM 1454 O O . LYS A 1 189 ? 9.755 8.060 -14.227 1.00 94.38 189 LYS A O 1
ATOM 1459 N N . TYR A 1 190 ? 9.296 7.697 -16.406 1.00 92.44 190 TYR A N 1
ATOM 1460 C CA . TYR A 1 190 ? 7.842 7.739 -16.265 1.00 92.44 190 TYR A CA 1
ATOM 1461 C C . TYR A 1 190 ? 7.339 6.691 -15.260 1.00 92.44 190 TYR A C 1
ATOM 1463 O O . TYR A 1 190 ? 6.610 7.021 -14.327 1.00 92.44 190 TYR A O 1
ATOM 1471 N N . LEU A 1 191 ? 7.801 5.440 -15.376 1.00 93.25 191 LEU A N 1
ATOM 1472 C CA . LEU A 1 191 ? 7.455 4.386 -14.422 1.00 93.25 191 LEU A CA 1
ATOM 1473 C C . LEU A 1 191 ? 7.877 4.738 -12.990 1.00 93.25 191 LEU A C 1
ATOM 1475 O O . LEU A 1 191 ? 7.112 4.530 -12.055 1.00 93.25 191 LEU A O 1
ATOM 1479 N N . PHE A 1 192 ? 9.082 5.280 -12.810 1.00 94.38 192 PHE A N 1
ATOM 1480 C CA . PHE A 1 192 ? 9.576 5.685 -11.497 1.00 94.38 192 PHE A CA 1
ATOM 1481 C C . PHE A 1 192 ? 8.691 6.762 -10.856 1.00 94.38 192 PHE A C 1
ATOM 1483 O O . PHE A 1 192 ? 8.393 6.682 -9.663 1.00 94.38 192 PHE A O 1
ATOM 1490 N N . GLU A 1 193 ? 8.260 7.756 -11.632 1.00 93.06 193 GLU A N 1
ATOM 1491 C CA . GLU A 1 193 ? 7.349 8.802 -11.163 1.00 93.06 193 GLU A CA 1
ATOM 1492 C C . GLU A 1 193 ? 5.978 8.234 -10.785 1.00 93.06 193 GLU A C 1
ATOM 1494 O O . GLU A 1 193 ? 5.456 8.567 -9.723 1.00 93.06 193 GLU A O 1
ATOM 1499 N N . GLU A 1 194 ? 5.426 7.321 -11.585 1.00 91.12 194 GLU A N 1
ATOM 1500 C CA . GLU A 1 194 ? 4.155 6.651 -11.282 1.00 91.12 194 GLU A CA 1
ATOM 1501 C C . GLU A 1 194 ? 4.243 5.787 -10.017 1.00 91.12 194 GLU A C 1
ATOM 1503 O O . GLU A 1 194 ? 3.394 5.902 -9.131 1.00 91.12 194 GLU A O 1
ATOM 1508 N N . VAL A 1 195 ? 5.307 4.992 -9.859 1.00 93.06 195 VAL A N 1
ATOM 1509 C CA . VAL A 1 195 ? 5.535 4.203 -8.637 1.00 93.06 195 VAL A CA 1
ATOM 1510 C C . VAL A 1 195 ? 5.689 5.119 -7.426 1.00 93.06 195 VAL A C 1
ATOM 1512 O O . VAL A 1 195 ? 5.119 4.853 -6.368 1.00 93.06 195 VAL A O 1
ATOM 1515 N N . ARG A 1 196 ? 6.419 6.229 -7.563 1.00 90.50 196 ARG A N 1
ATOM 1516 C CA . ARG A 1 196 ? 6.563 7.215 -6.491 1.00 90.50 196 ARG A CA 1
ATOM 1517 C C . ARG A 1 196 ? 5.213 7.829 -6.109 1.00 90.50 196 ARG A C 1
ATOM 1519 O O . ARG A 1 196 ? 4.914 7.894 -4.919 1.00 90.50 196 ARG A O 1
ATOM 1526 N N . ASN A 1 197 ? 4.405 8.245 -7.083 1.00 90.00 197 ASN A N 1
ATOM 1527 C CA . ASN A 1 197 ? 3.069 8.802 -6.851 1.00 90.00 197 ASN A CA 1
ATOM 1528 C C . ASN A 1 197 ? 2.154 7.781 -6.165 1.00 90.00 197 ASN A C 1
ATOM 1530 O O . ASN A 1 197 ? 1.445 8.116 -5.218 1.00 90.00 197 ASN A O 1
ATOM 1534 N N . PHE A 1 198 ? 2.224 6.518 -6.584 1.00 88.12 198 PHE A N 1
ATOM 1535 C CA . PHE A 1 198 ? 1.507 5.427 -5.939 1.00 88.12 198 PHE A CA 1
ATOM 1536 C C . PHE A 1 198 ? 1.932 5.254 -4.473 1.00 88.12 198 PHE A C 1
ATOM 1538 O O . PHE A 1 198 ? 1.078 5.171 -3.592 1.00 88.12 198 PHE A O 1
ATOM 1545 N N . VAL A 1 199 ? 3.236 5.265 -4.179 1.00 88.88 199 VAL A N 1
ATOM 1546 C CA . VAL A 1 199 ? 3.745 5.179 -2.799 1.00 88.88 199 VAL A CA 1
ATOM 1547 C C . VAL A 1 199 ? 3.286 6.374 -1.958 1.00 88.88 199 VAL A C 1
ATOM 1549 O O . VAL A 1 199 ? 2.932 6.196 -0.794 1.00 88.88 199 VAL A O 1
ATOM 1552 N N . GLU A 1 200 ? 3.264 7.582 -2.524 1.00 86.00 200 GLU A N 1
ATOM 1553 C CA . GLU A 1 200 ? 2.737 8.782 -1.857 1.00 86.00 200 GLU A CA 1
ATOM 1554 C C . GLU A 1 200 ? 1.250 8.638 -1.518 1.00 86.00 200 GLU A C 1
ATOM 1556 O O . GLU A 1 200 ? 0.846 8.905 -0.384 1.00 86.00 200 GLU A O 1
ATOM 1561 N N . GLN A 1 201 ? 0.447 8.160 -2.470 1.00 84.06 201 GLN A N 1
ATOM 1562 C CA . GLN A 1 201 ? -0.973 7.905 -2.259 1.00 84.06 201 GLN A CA 1
ATOM 1563 C C . GLN A 1 201 ? -1.185 6.852 -1.160 1.00 84.06 201 GLN A C 1
ATOM 1565 O O . GLN A 1 201 ? -1.971 7.076 -0.241 1.00 84.06 201 GLN A O 1
ATOM 1570 N N . GLN A 1 202 ? -0.437 5.750 -1.185 1.00 82.88 202 GLN A N 1
ATOM 1571 C CA . GLN A 1 202 ? -0.524 4.711 -0.156 1.00 82.88 202 GLN A CA 1
ATOM 1572 C C . GLN A 1 202 ? -0.079 5.212 1.224 1.00 82.88 202 GLN A C 1
ATOM 1574 O O . GLN A 1 202 ? -0.733 4.933 2.227 1.00 82.88 202 GLN A O 1
ATOM 1579 N N . LEU A 1 203 ? 0.981 6.022 1.296 1.00 81.69 203 LEU A N 1
ATOM 1580 C CA . LEU A 1 203 ? 1.389 6.675 2.539 1.00 81.69 203 LEU A CA 1
ATOM 1581 C C . LEU A 1 203 ? 0.284 7.585 3.082 1.00 81.69 203 LEU A C 1
ATOM 1583 O O . LEU A 1 203 ? 0.065 7.615 4.289 1.00 81.69 203 LEU A O 1
ATOM 1587 N N . SER A 1 204 ? -0.422 8.314 2.216 1.00 81.69 204 SER A N 1
ATOM 1588 C CA . SER A 1 204 ? -1.537 9.160 2.651 1.00 81.69 204 SER A CA 1
ATOM 1589 C C . SER A 1 204 ? -2.690 8.349 3.252 1.00 81.69 204 SER A C 1
ATOM 1591 O O . SER A 1 204 ? -3.368 8.842 4.148 1.00 81.69 204 SER A O 1
ATOM 1593 N N . MET A 1 205 ? -2.886 7.100 2.817 1.00 78.19 205 MET A N 1
ATOM 1594 C CA . MET A 1 205 ? -3.920 6.208 3.350 1.00 78.19 205 MET A CA 1
ATOM 1595 C C . MET A 1 205 ? -3.480 5.558 4.667 1.00 78.19 205 MET A C 1
ATOM 1597 O O . MET A 1 205 ? -4.173 5.670 5.678 1.00 78.19 205 MET A O 1
ATOM 1601 N N . TYR A 1 206 ? -2.309 4.919 4.699 1.00 74.12 206 TYR A N 1
ATOM 1602 C CA . TYR A 1 206 ? -1.851 4.153 5.868 1.00 74.12 206 TYR A CA 1
ATOM 1603 C C . TYR A 1 206 ? -1.133 5.000 6.931 1.00 74.12 206 TYR A C 1
ATOM 1605 O O . TYR A 1 206 ? -1.190 4.692 8.120 1.00 74.12 206 TYR A O 1
ATOM 1613 N N . GLY A 1 207 ? -0.483 6.096 6.538 1.00 66.69 207 GLY A N 1
ATOM 1614 C CA . GLY A 1 207 ? 0.403 6.886 7.398 1.00 66.69 207 GLY A CA 1
ATOM 1615 C C . GLY A 1 207 ? -0.286 7.879 8.342 1.00 66.69 207 GLY A C 1
ATOM 1616 O O . GLY A 1 207 ? 0.391 8.452 9.197 1.00 66.69 207 GLY A O 1
ATOM 1617 N N . LYS A 1 208 ? -1.609 8.089 8.240 1.00 67.56 208 LYS A N 1
ATOM 1618 C CA . LYS A 1 208 ? -2.344 9.121 9.007 1.00 67.56 208 LYS A CA 1
ATOM 1619 C C . LYS A 1 208 ? -2.189 8.993 10.535 1.00 67.56 208 LYS A C 1
ATOM 1621 O O . LYS A 1 208 ? -2.031 10.007 11.210 1.00 67.56 208 LYS A O 1
ATOM 1626 N N . THR A 1 209 ? -2.149 7.781 11.096 1.00 63.41 209 THR A N 1
ATOM 1627 C CA . THR A 1 209 ? -1.973 7.568 12.556 1.00 63.41 209 THR A CA 1
ATOM 1628 C C . THR A 1 209 ? -0.526 7.326 12.981 1.00 63.41 209 THR A C 1
ATOM 1630 O O . THR A 1 209 ? -0.237 7.349 14.177 1.00 63.41 209 THR A O 1
ATOM 1633 N N . ALA A 1 210 ? 0.412 7.142 12.045 1.00 61.34 210 ALA A N 1
ATOM 1634 C CA . ALA A 1 210 ? 1.778 6.727 12.373 1.00 61.34 210 ALA A CA 1
ATOM 1635 C C . ALA A 1 210 ? 2.458 7.673 13.383 1.00 61.34 210 ALA A C 1
ATOM 1637 O O . ALA A 1 210 ? 3.052 7.219 14.362 1.00 61.34 210 ALA A O 1
ATOM 1638 N N . SER A 1 211 ? 2.280 8.988 13.211 1.00 63.62 211 SER A N 1
ATOM 1639 C CA . SER A 1 211 ? 2.805 10.012 14.129 1.00 63.62 211 SER A CA 1
ATOM 1640 C C . SER A 1 211 ? 2.247 9.881 15.553 1.00 63.62 211 SER A C 1
ATOM 1642 O O . SER A 1 211 ? 2.996 9.965 16.526 1.00 63.62 211 SER A O 1
ATOM 1644 N N . GLN A 1 212 ? 0.947 9.592 15.689 1.00 67.62 212 GLN A N 1
ATOM 1645 C CA . GLN A 1 212 ? 0.308 9.401 16.994 1.00 67.62 212 GLN A CA 1
ATOM 1646 C C . GLN A 1 212 ? 0.837 8.143 17.684 1.00 67.62 212 GLN A C 1
ATOM 1648 O O . GLN A 1 212 ? 1.215 8.210 18.848 1.00 67.62 212 GLN A O 1
ATOM 1653 N N . THR A 1 213 ? 0.956 7.021 16.971 1.00 70.81 213 THR A N 1
ATOM 1654 C CA . THR A 1 213 ? 1.491 5.778 17.549 1.00 70.81 213 THR A CA 1
ATOM 1655 C C . THR A 1 213 ? 2.938 5.909 18.015 1.00 70.81 213 THR A C 1
ATOM 1657 O O . THR A 1 213 ? 3.272 5.401 19.082 1.00 70.81 213 THR A O 1
ATOM 1660 N N . ILE A 1 214 ? 3.786 6.627 17.271 1.00 69.12 214 ILE A N 1
ATOM 1661 C CA . ILE A 1 214 ? 5.181 6.878 17.666 1.00 69.12 214 ILE A CA 1
ATOM 1662 C C . ILE A 1 214 ? 5.227 7.789 18.884 1.00 69.12 214 ILE A C 1
ATOM 1664 O O . ILE A 1 214 ? 5.984 7.531 19.814 1.00 69.12 214 ILE A O 1
ATOM 1668 N N . HIS A 1 215 ? 4.416 8.848 18.892 1.00 71.94 215 HIS A N 1
ATOM 1669 C CA . HIS A 1 215 ? 4.314 9.732 20.044 1.00 71.94 215 HIS A CA 1
ATOM 1670 C C . HIS A 1 215 ? 3.866 8.947 21.285 1.00 71.94 215 HIS A C 1
ATOM 1672 O O . HIS A 1 215 ? 4.471 9.071 22.346 1.00 71.94 215 HIS A O 1
ATOM 1678 N N . GLU A 1 216 ? 2.890 8.048 21.149 1.00 84.56 216 GLU A N 1
ATOM 1679 C CA . GLU A 1 216 ? 2.491 7.149 22.229 1.00 84.56 216 GLU A CA 1
ATOM 1680 C C . GLU A 1 216 ? 3.597 6.167 22.645 1.00 84.56 216 GLU A C 1
ATOM 1682 O O . GLU A 1 216 ? 3.765 5.912 23.834 1.00 84.56 216 GLU A O 1
ATOM 1687 N N . GLU A 1 217 ? 4.351 5.593 21.708 1.00 83.81 217 GLU A N 1
ATOM 1688 C CA . GLU A 1 217 ? 5.455 4.670 22.000 1.00 83.81 217 GLU A CA 1
ATOM 1689 C C . GLU A 1 217 ? 6.629 5.372 22.691 1.00 83.81 217 GLU A C 1
ATOM 1691 O O . GLU A 1 217 ? 7.160 4.877 23.688 1.00 83.81 217 GLU A O 1
ATOM 1696 N N . PHE A 1 218 ? 6.971 6.576 22.237 1.00 81.69 218 PHE A N 1
ATOM 1697 C CA . PHE A 1 218 ? 7.918 7.455 22.908 1.00 81.69 218 PHE A CA 1
ATOM 1698 C C . PHE A 1 218 ? 7.461 7.750 24.339 1.00 81.69 218 PHE A C 1
ATOM 1700 O O . PHE A 1 218 ? 8.240 7.581 25.278 1.00 81.69 218 PHE A O 1
ATOM 1707 N N . LEU A 1 219 ? 6.189 8.110 24.537 1.00 85.94 219 LEU A N 1
ATOM 1708 C CA . LEU A 1 219 ? 5.634 8.354 25.870 1.00 85.94 219 LEU A CA 1
ATOM 1709 C C . LEU A 1 219 ? 5.616 7.095 26.750 1.00 85.94 219 LEU A C 1
ATOM 1711 O O . LEU A 1 219 ? 5.807 7.215 27.958 1.00 85.94 219 LEU A O 1
ATOM 1715 N N . LYS A 1 220 ? 5.437 5.895 26.177 1.00 88.12 220 LYS A N 1
ATOM 1716 C CA . LYS A 1 220 ? 5.533 4.614 26.909 1.00 88.12 220 LYS A CA 1
ATOM 1717 C C . LYS A 1 220 ? 6.948 4.345 27.425 1.00 88.12 220 LYS A C 1
ATOM 1719 O O . LYS A 1 220 ? 7.091 3.800 28.516 1.00 88.12 220 LYS A O 1
ATOM 1724 N N . ASN A 1 221 ? 7.968 4.725 26.657 1.00 86.50 221 ASN A N 1
ATOM 1725 C CA . ASN A 1 221 ? 9.374 4.454 26.971 1.00 86.50 221 ASN A CA 1
ATOM 1726 C C . ASN A 1 221 ? 10.078 5.612 27.710 1.00 86.50 221 ASN A C 1
ATOM 1728 O O . ASN A 1 221 ? 11.191 5.442 28.211 1.00 86.50 221 ASN A O 1
ATOM 1732 N N . THR A 1 222 ? 9.448 6.787 27.806 1.00 86.19 222 THR A N 1
ATOM 1733 C CA . THR A 1 222 ? 10.004 7.969 28.483 1.00 86.19 222 THR A CA 1
ATOM 1734 C C . THR A 1 222 ? 9.736 7.932 29.990 1.00 86.19 222 THR A C 1
ATOM 1736 O O . THR A 1 222 ? 8.672 7.521 30.450 1.00 86.19 222 THR A O 1
ATOM 1739 N N . ARG A 1 223 ? 10.701 8.392 30.797 1.00 86.75 223 ARG A N 1
ATOM 1740 C CA . ARG A 1 223 ? 10.522 8.523 32.254 1.00 86.75 223 ARG A CA 1
ATOM 1741 C C . ARG A 1 223 ? 9.455 9.573 32.560 1.00 86.75 223 ARG A C 1
ATOM 1743 O O . ARG A 1 223 ? 9.551 10.685 32.055 1.00 86.75 223 ARG A O 1
ATOM 1750 N N . LEU A 1 224 ? 8.524 9.263 33.466 1.00 83.56 224 LEU A N 1
ATOM 1751 C CA . LEU A 1 224 ? 7.422 10.159 33.861 1.00 83.56 224 LEU A CA 1
ATOM 1752 C C . LEU A 1 224 ? 7.885 11.557 34.307 1.00 83.56 224 LEU A C 1
ATOM 1754 O O . LEU A 1 224 ? 7.181 12.535 34.083 1.00 83.56 224 LEU A O 1
ATOM 1758 N N . SER A 1 225 ? 9.079 11.655 34.898 1.00 89.50 225 SER A N 1
ATOM 1759 C CA . SER A 1 225 ? 9.695 12.920 35.318 1.00 89.50 225 SER A CA 1
ATOM 1760 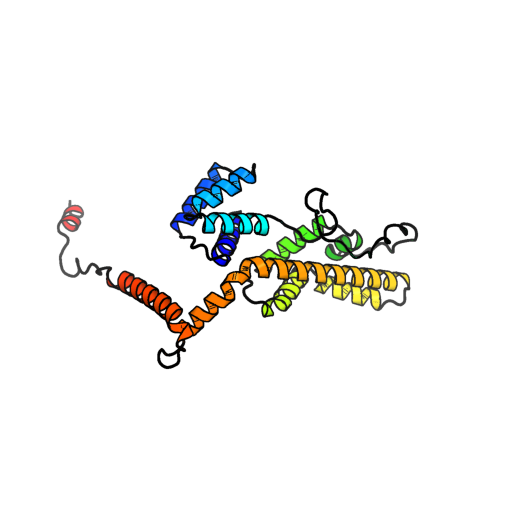C C . SER A 1 225 ? 10.029 13.864 34.162 1.00 89.50 225 SER A C 1
ATOM 1762 O O . SER A 1 225 ? 10.133 15.067 34.372 1.00 89.50 225 SER A O 1
ATOM 1764 N N . ASN A 1 226 ? 10.230 13.323 32.960 1.00 84.75 226 ASN A N 1
ATOM 1765 C CA . ASN A 1 226 ? 10.748 14.048 31.802 1.00 84.75 226 ASN A CA 1
ATOM 1766 C C . ASN A 1 226 ? 9.648 14.393 30.791 1.00 84.75 226 ASN A C 1
ATOM 1768 O O . ASN A 1 226 ? 9.958 14.794 29.673 1.00 84.75 226 ASN A O 1
ATOM 1772 N N . ILE A 1 227 ? 8.377 14.195 31.148 1.00 85.69 227 ILE A N 1
ATOM 1773 C CA . ILE A 1 227 ? 7.268 14.383 30.216 1.00 85.69 227 ILE A CA 1
ATOM 1774 C C . ILE A 1 227 ? 6.689 15.788 30.371 1.00 85.69 227 ILE A C 1
ATOM 1776 O O . ILE A 1 227 ? 6.432 16.265 31.478 1.00 85.69 227 ILE A O 1
ATOM 1780 N N . GLU A 1 228 ? 6.498 16.463 29.240 1.00 80.94 228 GLU A N 1
ATOM 1781 C CA . GLU A 1 228 ? 5.968 17.819 29.193 1.00 80.94 228 GLU A CA 1
ATOM 1782 C C . GLU A 1 228 ? 4.473 17.874 29.541 1.00 80.94 228 GLU A C 1
ATOM 1784 O O . GLU A 1 228 ? 3.714 16.930 29.312 1.00 80.94 228 GLU A O 1
ATOM 1789 N N . LYS A 1 229 ? 4.009 19.038 30.028 1.00 82.81 229 LYS A N 1
ATOM 1790 C CA . LYS A 1 229 ? 2.607 19.221 30.446 1.00 82.81 229 LYS A CA 1
ATOM 1791 C C . LYS A 1 229 ? 1.588 18.929 29.343 1.00 82.81 229 LYS A C 1
ATOM 1793 O O . LYS A 1 229 ? 0.510 18.413 29.633 1.00 82.81 229 LYS A O 1
ATOM 1798 N N . ARG A 1 230 ? 1.939 19.249 28.095 1.00 77.75 230 ARG A N 1
ATOM 1799 C CA . ARG A 1 230 ? 1.102 19.002 26.912 1.00 77.75 230 ARG A CA 1
ATOM 1800 C C . ARG A 1 230 ? 0.800 17.514 26.700 1.00 77.75 230 ARG A C 1
ATOM 1802 O O . ARG A 1 230 ? -0.301 17.172 26.284 1.00 77.75 230 ARG A O 1
ATOM 1809 N N . ASP A 1 231 ? 1.728 16.638 27.081 1.00 80.12 231 ASP A N 1
ATOM 1810 C CA . ASP A 1 231 ? 1.659 15.207 26.785 1.00 80.12 231 ASP A CA 1
ATOM 1811 C C . ASP A 1 231 ? 0.977 14.412 27.913 1.00 80.12 231 ASP A C 1
ATOM 1813 O O . ASP A 1 231 ? 0.692 13.219 27.766 1.00 80.12 231 ASP A O 1
ATOM 1817 N N . PHE A 1 232 ? 0.639 15.060 29.039 1.00 84.81 232 PHE A N 1
ATOM 1818 C CA . PHE A 1 232 ? -0.016 14.393 30.168 1.00 84.81 232 PHE A CA 1
ATOM 1819 C C . PHE A 1 232 ? -1.355 13.770 29.793 1.00 84.81 232 PHE A C 1
ATOM 1821 O O . PHE A 1 232 ? -1.656 12.683 30.282 1.00 84.81 232 PHE A O 1
ATOM 1828 N N . GLN A 1 233 ? -2.163 14.409 28.943 1.00 85.12 233 GLN A N 1
ATOM 1829 C CA . GLN A 1 233 ? -3.471 13.859 28.568 1.00 85.12 233 GLN A CA 1
ATOM 1830 C C . GLN A 1 233 ? -3.325 12.528 27.821 1.00 85.12 233 GLN A C 1
ATOM 1832 O O . GLN A 1 233 ? -4.009 11.553 28.144 1.00 85.12 233 GLN A O 1
ATOM 1837 N N . THR A 1 234 ? -2.404 12.470 26.859 1.00 82.44 234 THR A N 1
ATOM 1838 C CA . THR A 1 234 ? -2.087 11.258 26.094 1.00 82.44 234 THR A CA 1
ATOM 1839 C C . THR A 1 234 ? -1.487 10.193 27.006 1.00 82.44 234 THR A C 1
ATOM 1841 O O . THR A 1 234 ? -1.963 9.059 27.031 1.00 82.44 234 THR A O 1
ATOM 1844 N N . MET A 1 235 ? -0.528 10.565 27.855 1.00 88.00 235 MET A N 1
ATOM 1845 C CA . MET A 1 235 ? 0.078 9.649 28.819 1.00 88.00 235 MET A CA 1
ATOM 1846 C C . MET A 1 235 ? -0.951 9.039 29.784 1.00 88.00 235 MET A C 1
ATOM 1848 O O . MET A 1 235 ? -0.933 7.831 30.007 1.00 88.00 235 MET A O 1
ATOM 1852 N N . HIS A 1 236 ? -1.891 9.827 30.318 1.00 88.94 236 HIS A N 1
ATOM 1853 C CA . HIS A 1 236 ? -2.946 9.310 31.199 1.00 88.94 236 HIS A CA 1
ATOM 1854 C C . HIS A 1 236 ? -3.816 8.263 30.495 1.00 88.94 236 HIS A C 1
ATOM 1856 O O . HIS A 1 236 ? -4.171 7.253 31.109 1.00 88.94 236 HIS A O 1
ATOM 1862 N N . LYS A 1 237 ? -4.138 8.464 29.208 1.00 89.19 237 LYS A N 1
ATOM 1863 C CA . LYS A 1 237 ? -4.863 7.466 28.404 1.00 89.19 237 LYS A CA 1
ATOM 1864 C C . LYS A 1 237 ? -4.056 6.170 28.295 1.00 89.19 237 LYS A C 1
ATOM 1866 O O . LYS A 1 237 ? -4.588 5.109 28.622 1.00 89.19 237 LYS A O 1
ATOM 1871 N N . ILE A 1 238 ? -2.773 6.266 27.941 1.00 87.94 238 ILE A N 1
ATOM 1872 C CA . ILE A 1 238 ? -1.872 5.111 27.817 1.00 87.94 238 ILE A CA 1
ATOM 1873 C C . ILE A 1 238 ? -1.759 4.354 29.151 1.00 87.94 238 ILE A C 1
ATOM 1875 O O . ILE A 1 238 ? -1.945 3.137 29.193 1.00 87.94 238 ILE A O 1
ATOM 1879 N N . VAL A 1 239 ? -1.495 5.054 30.259 1.00 91.00 239 VAL A N 1
ATOM 1880 C CA . VAL A 1 239 ? -1.355 4.449 31.596 1.00 91.00 239 VAL A CA 1
ATOM 1881 C C . VAL A 1 239 ? -2.647 3.759 32.022 1.00 91.00 239 VAL A C 1
ATOM 1883 O O . VAL A 1 239 ? -2.604 2.645 32.542 1.00 91.00 239 VAL A O 1
ATOM 1886 N N . LYS A 1 240 ? -3.809 4.362 31.748 1.00 92.31 240 LYS A N 1
ATOM 1887 C CA . LYS A 1 240 ? -5.113 3.753 32.035 1.00 92.31 240 LYS A CA 1
ATOM 1888 C C . LYS A 1 240 ? -5.321 2.454 31.254 1.00 92.31 240 LYS A C 1
ATOM 1890 O O . LYS A 1 240 ? -5.846 1.491 31.812 1.00 92.31 240 LYS A O 1
ATOM 1895 N N . GLU A 1 241 ? -4.909 2.398 29.989 1.00 89.75 241 GLU A N 1
ATOM 1896 C CA . GLU A 1 241 ? -4.963 1.168 29.189 1.00 89.75 241 GLU A CA 1
ATOM 1897 C C . GLU A 1 241 ? -3.986 0.097 29.693 1.00 89.75 241 GLU A C 1
ATOM 1899 O O . GLU A 1 241 ? -4.372 -1.068 29.825 1.00 89.75 241 GLU A O 1
ATOM 1904 N N . MET A 1 242 ? -2.755 0.480 30.050 1.00 88.19 242 MET A N 1
ATOM 1905 C CA . MET A 1 242 ? -1.773 -0.432 30.650 1.00 88.19 242 MET A CA 1
ATOM 1906 C C . MET A 1 242 ? -2.268 -0.995 31.985 1.00 88.19 242 MET A C 1
ATOM 1908 O O . MET A 1 242 ? -2.217 -2.205 32.198 1.00 88.19 242 MET A O 1
ATOM 1912 N N . ALA A 1 243 ? -2.824 -0.147 32.853 1.00 92.50 243 ALA A N 1
ATOM 1913 C CA . ALA A 1 243 ? -3.397 -0.552 34.133 1.00 92.50 243 ALA A CA 1
ATOM 1914 C C . ALA A 1 243 ? -4.584 -1.509 33.949 1.00 92.50 243 ALA A C 1
ATOM 1916 O O . ALA A 1 243 ? -4.676 -2.519 34.649 1.00 92.50 243 ALA A O 1
ATOM 1917 N N . LYS A 1 244 ? -5.464 -1.252 32.970 1.00 92.19 244 LYS A N 1
ATOM 1918 C CA . LYS A 1 244 ? -6.545 -2.182 32.604 1.00 92.19 244 LYS A CA 1
ATOM 1919 C C . LYS A 1 244 ? -6.000 -3.532 32.139 1.00 92.19 244 LYS A C 1
ATOM 1921 O O . LYS A 1 244 ? -6.494 -4.560 32.596 1.00 92.19 244 LYS A O 1
ATOM 1926 N N . ARG A 1 245 ? -4.977 -3.550 31.274 1.00 88.62 245 ARG A N 1
ATOM 1927 C CA . ARG A 1 245 ? -4.319 -4.794 30.836 1.00 88.62 245 ARG A CA 1
ATOM 1928 C C . ARG A 1 245 ? -3.714 -5.547 32.016 1.00 88.62 245 ARG A C 1
ATOM 1930 O O . ARG A 1 245 ? -4.001 -6.730 32.178 1.00 88.62 245 ARG A O 1
ATOM 1937 N N . LEU A 1 246 ? -2.957 -4.866 32.869 1.00 90.69 246 LEU A N 1
ATOM 1938 C CA . LEU A 1 246 ? -2.341 -5.453 34.058 1.00 90.69 246 LEU A CA 1
ATOM 1939 C C . LEU A 1 246 ? -3.400 -6.046 35.000 1.00 90.69 246 LEU A C 1
ATOM 1941 O O . LEU A 1 246 ? -3.293 -7.201 35.411 1.00 90.69 246 LEU A O 1
ATOM 1945 N N . SER A 1 247 ? -4.477 -5.301 35.258 1.00 89.19 247 SER A N 1
ATOM 1946 C CA . SER A 1 247 ? -5.627 -5.778 36.029 1.00 89.19 247 SER A CA 1
ATOM 1947 C C . SER A 1 247 ? -6.279 -7.002 35.382 1.00 89.19 247 SER A C 1
ATOM 1949 O O . SER A 1 247 ? -6.528 -7.991 36.061 1.00 89.19 247 SER A O 1
ATOM 1951 N N . SER A 1 248 ? -6.485 -7.020 34.063 1.00 88.00 248 SER A N 1
ATOM 1952 C CA . SER A 1 248 ? -7.055 -8.184 33.366 1.00 88.00 248 SER A CA 1
ATOM 1953 C C . SER A 1 248 ? -6.177 -9.443 33.463 1.00 88.00 248 SER A C 1
ATOM 1955 O O . SER A 1 248 ? -6.696 -10.554 33.554 1.00 88.00 248 SER A O 1
ATOM 1957 N N . ILE A 1 249 ? -4.849 -9.275 33.497 1.00 82.19 249 ILE A N 1
ATOM 1958 C CA . ILE A 1 249 ? -3.886 -10.373 33.642 1.00 82.19 249 ILE A CA 1
ATOM 1959 C C . ILE A 1 249 ? -3.916 -10.924 35.072 1.00 82.19 249 ILE A C 1
ATOM 1961 O O . ILE A 1 249 ? -3.975 -12.139 35.256 1.00 82.19 249 ILE A O 1
ATOM 1965 N N . HIS A 1 250 ? -3.909 -10.050 36.083 1.00 80.00 250 HIS A N 1
ATOM 1966 C CA . HIS A 1 250 ? -3.832 -10.452 37.492 1.00 80.00 250 HIS A CA 1
ATOM 1967 C C . HIS A 1 250 ? -5.187 -10.750 38.151 1.00 80.00 250 HIS A C 1
ATOM 1969 O O . HIS A 1 250 ? -5.230 -11.463 39.150 1.00 80.00 250 HIS A O 1
ATOM 1975 N N . SER A 1 251 ? -6.298 -10.258 37.599 1.00 77.00 251 SER A N 1
ATOM 1976 C CA . SER A 1 251 ? -7.659 -10.561 38.076 1.00 77.00 251 SER A CA 1
ATOM 1977 C C . SER A 1 251 ? -8.084 -11.995 37.772 1.00 77.00 251 SER A C 1
ATOM 1979 O O . SER A 1 251 ? -8.923 -12.551 38.485 1.00 77.00 251 SER A O 1
ATOM 1981 N N . LYS A 1 252 ? -7.479 -12.639 36.764 1.00 70.38 252 LYS A N 1
ATOM 1982 C CA . LYS A 1 252 ? -7.630 -14.078 36.546 1.00 70.38 252 LYS A CA 1
ATOM 1983 C C . LYS A 1 252 ? -6.986 -14.820 37.718 1.00 70.38 252 LYS A C 1
ATOM 1985 O O . LYS A 1 252 ? -5.781 -15.069 37.723 1.00 70.38 252 LYS A O 1
ATOM 1990 N N . LYS A 1 253 ? -7.797 -15.205 38.711 1.00 63.91 253 LYS A N 1
ATOM 1991 C CA . LYS A 1 253 ? -7.392 -16.159 39.753 1.00 63.91 253 LYS A CA 1
ATOM 1992 C C . LYS A 1 253 ? -6.799 -17.388 39.063 1.00 63.91 253 LYS A C 1
ATOM 1994 O O . LYS A 1 253 ? -7.513 -18.127 38.387 1.00 63.91 253 LYS A O 1
ATOM 1999 N N . ARG A 1 254 ? -5.496 -17.631 39.243 1.00 60.31 254 ARG A N 1
ATOM 2000 C CA . ARG A 1 254 ? -4.913 -18.947 38.958 1.00 60.31 254 ARG A CA 1
ATOM 2001 C C . ARG A 1 254 ? -5.680 -19.938 39.829 1.00 60.31 254 ARG A C 1
ATOM 2003 O O . ARG A 1 254 ? -5.587 -19.844 41.052 1.00 60.31 254 ARG A O 1
ATOM 2010 N N . LYS A 1 255 ? -6.465 -20.837 39.223 1.00 58.03 255 LYS A N 1
ATOM 2011 C CA . LYS A 1 255 ? -7.097 -21.943 39.949 1.00 58.03 255 LYS A CA 1
ATOM 2012 C C . LYS A 1 255 ? -5.987 -22.754 40.607 1.00 58.03 255 LYS A C 1
ATOM 2014 O O . LYS A 1 255 ? -5.298 -23.537 39.963 1.00 58.03 255 LYS A O 1
ATOM 2019 N N . ARG A 1 256 ? -5.793 -22.517 41.898 1.00 58.38 256 ARG A N 1
ATOM 2020 C CA . ARG A 1 256 ? -4.959 -23.316 42.791 1.00 58.38 256 ARG A CA 1
ATOM 2021 C C . ARG A 1 256 ? -5.841 -24.392 43.428 1.00 58.38 256 ARG A C 1
ATOM 2023 O O . ARG A 1 256 ? -5.782 -24.566 44.634 1.00 58.38 256 ARG A O 1
ATOM 2030 N N . GLU A 1 257 ? -6.735 -25.001 42.647 1.00 54.00 257 GLU A N 1
ATOM 2031 C CA . GLU A 1 257 ? -7.794 -25.841 43.219 1.00 54.00 257 GLU A CA 1
ATOM 2032 C C . GLU A 1 257 ? -7.367 -27.294 43.433 1.00 54.00 257 GLU A C 1
ATOM 2034 O O . GLU A 1 257 ? -7.741 -27.830 44.459 1.00 54.00 257 GLU A O 1
ATOM 2039 N N . ASP A 1 258 ? -6.466 -27.887 42.640 1.00 56.81 258 ASP A N 1
ATOM 2040 C CA . ASP A 1 258 ? -6.176 -29.327 42.801 1.00 56.81 258 ASP A CA 1
ATOM 2041 C C . ASP A 1 258 ? -4.680 -29.663 42.818 1.00 56.81 258 ASP A C 1
ATOM 2043 O O . ASP A 1 258 ? -4.178 -30.470 42.035 1.00 56.81 258 ASP A O 1
ATOM 2047 N N . ARG A 1 259 ? -3.919 -29.052 43.732 1.00 55.28 259 ARG A N 1
ATOM 2048 C CA . ARG A 1 259 ? -2.620 -29.617 44.137 1.00 55.28 259 ARG A CA 1
ATOM 2049 C C . ARG A 1 259 ? -2.742 -30.143 45.561 1.00 55.28 259 ARG A C 1
ATOM 2051 O O . ARG A 1 259 ? -2.639 -29.374 46.510 1.00 55.28 259 ARG A O 1
ATOM 2058 N N . GLY A 1 260 ? -2.968 -31.453 45.674 1.00 65.19 260 GLY A N 1
ATOM 2059 C CA . GLY A 1 260 ? -2.985 -32.189 46.943 1.00 65.19 260 GLY A CA 1
ATOM 2060 C C . GLY A 1 260 ? -4.325 -32.818 47.337 1.00 65.19 260 GLY A C 1
ATOM 2061 O O . GLY A 1 260 ? -4.352 -33.542 48.325 1.00 65.19 260 GLY A O 1
ATOM 2062 N N . GLN A 1 261 ? -5.412 -32.596 46.589 1.00 66.12 261 GLN A N 1
ATOM 2063 C CA . GLN A 1 261 ? -6.682 -33.301 46.799 1.00 66.12 261 GLN A CA 1
ATOM 2064 C C . GLN A 1 261 ? -6.938 -34.303 45.673 1.00 66.12 261 GLN A C 1
ATOM 2066 O O . GLN A 1 261 ? -6.757 -34.001 44.494 1.00 66.12 261 GLN A O 1
ATOM 2071 N N . LEU A 1 262 ? -7.304 -35.524 46.059 1.00 67.88 262 LEU A N 1
ATOM 2072 C CA . LEU A 1 262 ? -7.685 -36.583 45.136 1.00 67.88 262 LEU A CA 1
ATOM 2073 C C . LEU A 1 262 ? -9.093 -36.275 44.611 1.00 67.88 262 LEU A C 1
ATOM 2075 O O . LEU A 1 262 ? -10.040 -36.186 45.390 1.00 67.88 262 LEU A O 1
ATOM 2079 N N . ASP A 1 263 ? -9.242 -36.123 43.298 1.00 74.56 263 ASP A N 1
ATOM 2080 C CA . ASP A 1 263 ? -10.559 -35.974 42.678 1.00 74.56 263 ASP A CA 1
ATOM 2081 C C . ASP A 1 263 ? -11.296 -37.324 42.723 1.00 74.56 263 ASP A C 1
ATOM 2083 O O . ASP A 1 263 ? -11.087 -38.214 41.887 1.00 74.56 263 ASP A O 1
ATOM 2087 N N . PHE A 1 264 ? -12.138 -37.492 43.747 1.00 71.75 264 PHE A N 1
ATOM 2088 C CA . PHE A 1 264 ? -12.888 -38.722 44.018 1.00 71.75 264 PHE A CA 1
ATOM 2089 C C . PHE A 1 264 ? -13.794 -39.138 42.853 1.00 71.75 264 PHE A C 1
ATOM 2091 O O . PHE A 1 264 ? -13.946 -40.330 42.596 1.00 71.75 264 PHE A O 1
ATOM 2098 N N . ARG A 1 265 ? -14.366 -38.186 42.099 1.00 74.94 265 ARG A N 1
ATOM 2099 C CA . ARG A 1 265 ? -15.222 -38.520 40.945 1.00 74.94 265 ARG A CA 1
ATOM 2100 C C . ARG A 1 265 ? -14.410 -39.110 39.802 1.00 74.94 265 ARG A C 1
ATOM 2102 O O . ARG A 1 265 ? -14.833 -40.084 39.184 1.00 74.94 265 ARG A O 1
ATOM 2109 N N . LYS A 1 266 ? -13.251 -38.517 39.515 1.00 72.25 266 LYS A N 1
ATOM 2110 C CA . LYS A 1 266 ? -12.381 -38.946 38.415 1.00 72.25 266 LYS A CA 1
ATOM 2111 C C . LYS A 1 266 ? -11.695 -40.282 38.709 1.00 72.25 266 LYS A C 1
ATOM 2113 O O . LYS A 1 266 ? -11.487 -41.073 37.796 1.00 72.25 266 LYS A O 1
ATOM 2118 N N . THR A 1 267 ? -11.386 -40.548 39.977 1.00 75.81 267 THR A N 1
ATOM 2119 C CA . THR A 1 267 ? -10.752 -41.798 40.425 1.00 75.81 267 THR A CA 1
ATOM 2120 C C . THR A 1 267 ? -11.726 -42.970 40.519 1.00 75.81 267 THR A C 1
ATOM 2122 O O . THR A 1 267 ? -11.386 -44.049 40.046 1.00 75.81 267 THR A O 1
ATOM 2125 N N . LEU A 1 268 ? -12.950 -42.771 41.022 1.00 75.25 268 LEU A N 1
ATOM 2126 C CA . LEU A 1 268 ? -13.982 -43.821 41.019 1.00 75.25 268 LEU A CA 1
ATOM 2127 C C . LEU A 1 268 ? -14.377 -44.248 39.601 1.00 75.25 268 LEU A C 1
ATOM 2129 O O . LEU A 1 268 ? -14.608 -45.426 39.363 1.00 75.25 268 LEU A O 1
ATOM 2133 N N . ARG A 1 269 ? -14.411 -43.316 38.641 1.00 75.56 269 ARG A N 1
ATOM 2134 C CA . ARG A 1 269 ? -14.814 -43.617 37.258 1.00 75.56 269 ARG A CA 1
ATOM 2135 C C . ARG A 1 269 ? -13.801 -44.458 36.475 1.00 75.56 269 ARG A C 1
ATOM 2137 O O . ARG A 1 269 ? -14.194 -45.119 35.528 1.00 75.56 269 ARG A O 1
ATOM 2144 N N . ASN A 1 270 ? -12.524 -44.420 36.849 1.00 70.00 270 ASN A N 1
ATOM 2145 C CA . ASN A 1 270 ? -11.477 -45.234 36.222 1.00 70.00 270 ASN A CA 1
ATOM 2146 C C . ASN A 1 270 ? -11.309 -46.615 36.881 1.00 70.00 270 ASN A C 1
ATOM 2148 O O . ASN A 1 270 ? -10.478 -47.392 36.423 1.00 70.00 270 ASN A O 1
ATOM 2152 N N . ASN A 1 271 ? -12.032 -46.891 37.970 1.00 56.38 271 ASN A N 1
ATOM 2153 C CA . ASN A 1 271 ? -11.897 -48.112 38.770 1.00 56.38 271 ASN A CA 1
ATOM 2154 C C . ASN A 1 271 ? -13.172 -48.981 38.746 1.00 56.38 271 ASN A C 1
ATOM 2156 O O . ASN A 1 271 ? -13.301 -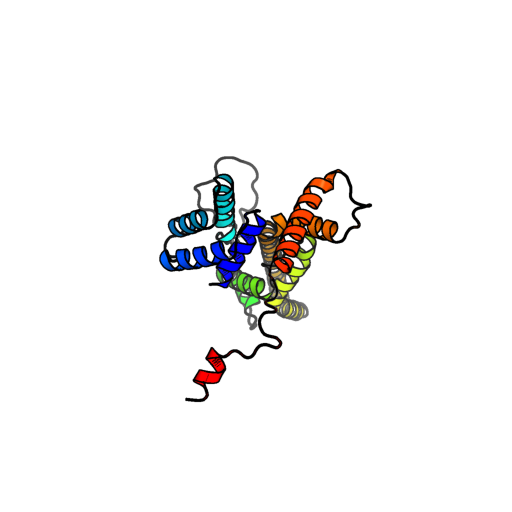49.901 39.549 1.00 56.38 271 ASN A O 1
ATOM 2160 N N . VAL A 1 272 ? -14.113 -48.660 37.849 1.00 53.44 272 VAL A N 1
ATOM 2161 C CA . VAL A 1 272 ? -15.302 -49.460 37.513 1.00 53.44 272 VAL A CA 1
ATOM 2162 C C . VAL A 1 272 ? -15.188 -49.900 36.064 1.00 53.44 272 VAL A C 1
ATOM 2164 O O . VAL A 1 272 ? -14.798 -49.041 35.240 1.00 53.44 272 VAL A O 1
#

Sequence (272 aa):
MQQTLEDFYKVVRSAGIKVSVADSIETSKTVELVGYGNRSILKDALTLSLAKTVDEKEALEECFEQFFTFNAFQKNTKSPEDAKQTGADQAEKNDEANAGANDPEYTGDLELAKMLLKKDKASLAQEMSKAAREAGMTDIWFFTQKGIYTQKIMDKMGARELNKEIAELGRGDCPSSQALAGKLRAAQKYLFEEVRNFVEQQLSMYGKTASQTIHEEFLKNTRLSNIEKRDFQTMHKIVKEMAKRLSSIHSKKRKREDRGQLDFRKTLRNNV